Protein AF-A0A2H6B8P2-F1 (afdb_monomer_lite)

Secondary structure (DSSP, 8-state):
-HHHHHHTT----PPP---PPPPS---S-HHHHHHHHHHHHHHT-HIIIIIHHHHHHHHHHHHHHHHHHHT-EETTEE--HHHHHHHHHHHHHHHHHHHHHHHHHHHHHHHS----HHHHHHHHH--HHHHHHHHHHHHHHHHHHHHHHHHHHHHTTT-----HHHHHHHHHHHHHHHHHHHHHHHHHHHHGGG-

Foldseek 3Di:
DVVVCVQVVHDDDDDDDDDDDDDDDDPDDCPVVVCVVVVVVCLVPLCVVFVVQLVVLLVQLVVQLVCQVVQHDDPNDGDDPVSNLSSLVSNLVSLLSNLVSLLSVLCCCLPVVGDDPVNVVCPVPDALVNLLVQLVVLQVVLVVLVVVQVVVCVVVVVPDRPPSSSPSSSVSSNSSSVSSNVSSVSSVVSVPVPD

Structure (mmCIF, N/CA/C/O backbone):
data_AF-A0A2H6B8P2-F1
#
_entry.id   AF-A0A2H6B8P2-F1
#
loop_
_atom_site.group_PDB
_atom_site.id
_atom_site.type_symbol
_atom_site.label_atom_id
_atom_site.label_alt_id
_atom_site.label_comp_id
_atom_site.label_asym_id
_atom_site.label_entity_id
_atom_site.label_seq_id
_atom_site.pdbx_PDB_ins_code
_atom_site.Cartn_x
_atom_site.Cartn_y
_atom_site.Cartn_z
_atom_site.occupancy
_atom_site.B_iso_or_equiv
_atom_site.auth_seq_id
_atom_site.auth_comp_id
_atom_site.auth_asym_id
_atom_site.auth_atom_id
_atom_site.pdbx_PDB_model_num
ATOM 1 N N . MET A 1 1 ? 21.616 -3.235 -23.646 1.00 71.75 1 MET A N 1
ATOM 2 C CA . MET A 1 1 ? 21.307 -3.397 -25.083 1.00 71.75 1 MET A CA 1
ATOM 3 C C . MET A 1 1 ? 20.146 -4.355 -25.313 1.00 71.75 1 MET A C 1
ATOM 5 O O . MET A 1 1 ? 19.148 -3.893 -25.840 1.00 71.75 1 MET A O 1
ATOM 9 N N . VAL A 1 2 ? 20.196 -5.607 -24.837 1.00 83.62 2 VAL A N 1
ATOM 10 C CA . VAL A 1 2 ? 19.119 -6.602 -25.059 1.00 83.62 2 VAL A CA 1
ATOM 11 C C . VAL A 1 2 ? 17.736 -6.139 -24.577 1.00 83.62 2 VAL A C 1
ATOM 13 O O . VAL A 1 2 ? 16.792 -6.166 -25.353 1.00 83.62 2 VAL A O 1
ATOM 16 N N . ILE A 1 3 ? 17.614 -5.615 -23.349 1.00 79.44 3 ILE A N 1
ATOM 17 C CA . ILE A 1 3 ? 16.316 -5.129 -22.829 1.00 79.44 3 ILE A CA 1
ATOM 18 C C . ILE A 1 3 ? 15.739 -3.997 -23.688 1.00 79.44 3 ILE A C 1
ATOM 20 O O . ILE A 1 3 ? 14.539 -3.964 -23.931 1.00 79.44 3 ILE A O 1
ATOM 24 N N . ARG A 1 4 ? 16.580 -3.073 -24.174 1.00 80.06 4 ARG A N 1
ATOM 25 C CA . ARG A 1 4 ? 16.120 -1.981 -25.046 1.00 80.06 4 ARG A CA 1
ATOM 26 C C . ARG A 1 4 ? 15.683 -2.502 -26.413 1.00 80.06 4 ARG A C 1
ATOM 28 O O . ARG A 1 4 ? 14.663 -2.051 -26.909 1.00 80.06 4 ARG A O 1
ATOM 35 N N . ALA A 1 5 ? 16.414 -3.462 -26.980 1.00 85.81 5 ALA A N 1
ATOM 36 C CA . ALA A 1 5 ? 16.038 -4.106 -28.234 1.00 85.81 5 ALA A CA 1
ATOM 37 C C . ALA A 1 5 ? 14.708 -4.867 -28.107 1.00 85.81 5 ALA A C 1
ATOM 39 O O . ALA A 1 5 ? 13.828 -4.700 -28.944 1.00 85.81 5 ALA A O 1
ATOM 40 N N . ALA A 1 6 ? 14.524 -5.609 -27.010 1.00 83.50 6 ALA A N 1
ATOM 41 C CA . ALA A 1 6 ? 13.270 -6.289 -26.699 1.00 83.50 6 ALA A CA 1
ATOM 42 C C . ALA A 1 6 ? 12.109 -5.295 -26.512 1.00 83.50 6 ALA A C 1
ATOM 44 O O . ALA A 1 6 ? 11.050 -5.472 -27.105 1.00 83.50 6 ALA A O 1
ATOM 45 N N . LYS A 1 7 ? 12.315 -4.206 -25.753 1.00 76.75 7 LYS A N 1
ATOM 46 C CA . LYS A 1 7 ? 11.311 -3.138 -25.571 1.00 76.75 7 LYS A CA 1
ATOM 47 C C . LYS A 1 7 ? 10.970 -2.409 -26.878 1.00 76.75 7 LYS A C 1
ATOM 49 O O . LYS A 1 7 ? 9.836 -1.977 -27.043 1.00 76.75 7 LYS A O 1
ATOM 54 N N . ALA A 1 8 ? 11.923 -2.295 -27.804 1.00 83.31 8 ALA A N 1
ATOM 55 C CA . ALA A 1 8 ? 11.715 -1.718 -29.133 1.00 83.31 8 ALA A CA 1
ATOM 56 C C . ALA A 1 8 ? 11.043 -2.686 -30.128 1.00 83.31 8 ALA A C 1
ATOM 58 O O . ALA A 1 8 ? 10.785 -2.300 -31.265 1.00 83.31 8 ALA A O 1
ATOM 59 N N . GLY A 1 9 ? 10.763 -3.932 -29.725 1.00 86.00 9 GLY A N 1
ATOM 60 C CA . GLY A 1 9 ? 10.163 -4.940 -30.599 1.00 86.00 9 GLY A CA 1
ATOM 61 C C . GLY A 1 9 ? 11.103 -5.448 -31.694 1.00 86.00 9 GLY A C 1
ATOM 62 O O . GLY A 1 9 ? 10.633 -5.956 -32.710 1.00 86.00 9 GLY A O 1
ATOM 63 N N . PHE A 1 10 ? 12.421 -5.312 -31.520 1.00 92.06 10 PHE A N 1
ATOM 64 C CA . PHE A 1 10 ? 13.369 -5.883 -32.472 1.00 92.06 10 PHE A CA 1
ATOM 65 C C . PHE A 1 10 ? 13.355 -7.410 -32.417 1.00 92.06 10 PHE A C 1
ATOM 67 O O . PHE A 1 10 ? 13.200 -8.012 -31.353 1.00 92.06 10 PHE A O 1
ATOM 74 N N . ARG A 1 11 ? 13.565 -8.037 -33.579 1.00 91.00 11 ARG A N 1
ATOM 75 C CA . ARG A 1 11 ? 13.782 -9.479 -33.670 1.00 91.00 11 ARG A CA 1
ATOM 76 C C . ARG A 1 11 ? 15.134 -9.811 -33.032 1.00 91.00 11 ARG A C 1
ATOM 78 O O . ARG A 1 11 ? 16.156 -9.252 -33.420 1.00 91.00 11 ARG A O 1
ATOM 85 N N . ILE A 1 12 ? 15.116 -10.694 -32.039 1.00 92.69 12 ILE A N 1
ATOM 86 C CA . ILE A 1 12 ? 16.308 -11.193 -31.352 1.00 92.69 12 ILE A CA 1
ATOM 87 C C . ILE A 1 12 ? 16.450 -12.659 -31.743 1.00 92.69 12 ILE A C 1
ATOM 89 O O . ILE A 1 12 ? 15.577 -13.463 -31.428 1.00 92.69 12 ILE A O 1
ATOM 93 N N . GLU A 1 13 ? 17.541 -12.992 -32.421 1.00 92.62 13 GLU A N 1
ATOM 94 C CA . GLU A 1 13 ? 17.904 -14.366 -32.762 1.00 92.62 13 GLU A CA 1
ATOM 95 C C . GLU A 1 13 ? 19.179 -14.748 -32.009 1.00 92.62 13 GLU A C 1
ATOM 97 O O . GLU A 1 13 ? 20.050 -13.909 -31.762 1.00 92.62 13 GLU A O 1
ATOM 102 N N . GLN A 1 14 ? 19.262 -16.011 -31.599 1.00 90.38 14 GLN A N 1
ATOM 103 C CA . GLN A 1 14 ? 20.482 -16.589 -31.047 1.00 90.38 14 GLN A CA 1
ATOM 104 C C . GLN A 1 14 ? 21.191 -17.333 -32.174 1.00 90.38 14 GLN A C 1
ATOM 106 O O . GLN A 1 14 ? 20.558 -18.083 -32.910 1.00 90.38 14 GLN A O 1
ATOM 111 N N . LEU A 1 15 ? 22.491 -17.092 -32.317 1.00 92.31 15 LEU A N 1
ATOM 112 C CA . LEU A 1 15 ? 23.336 -17.821 -33.252 1.00 92.31 15 LEU A CA 1
ATOM 113 C C . LEU A 1 15 ? 24.132 -18.846 -32.460 1.00 92.31 15 LEU A C 1
ATOM 115 O O . LEU A 1 15 ? 24.789 -18.487 -31.477 1.00 92.31 15 LEU A O 1
ATOM 119 N N . ASP A 1 16 ? 24.067 -20.100 -32.894 1.00 92.19 16 ASP A N 1
ATOM 120 C CA . ASP A 1 16 ? 24.822 -21.171 -32.264 1.00 92.19 16 ASP A CA 1
ATOM 121 C C . ASP A 1 16 ? 26.321 -20.922 -32.419 1.00 92.19 16 ASP A C 1
ATOM 123 O O . ASP A 1 16 ? 26.827 -20.597 -33.496 1.00 92.19 16 ASP A O 1
ATOM 127 N N . ILE A 1 17 ? 27.036 -21.081 -31.310 1.00 90.44 17 ILE A N 1
ATOM 128 C CA . ILE A 1 17 ? 28.492 -21.016 -31.265 1.00 90.44 17 ILE A CA 1
ATOM 129 C C . ILE A 1 17 ? 29.023 -22.281 -30.607 1.00 90.44 17 ILE A C 1
ATOM 131 O O . ILE A 1 17 ? 28.435 -22.808 -29.662 1.00 90.44 17 ILE A O 1
ATOM 135 N N . GLU A 1 18 ? 30.178 -22.746 -31.067 1.00 93.12 18 GLU A N 1
ATOM 136 C CA . GLU A 1 18 ? 30.882 -23.837 -30.407 1.00 93.12 18 GLU A CA 1
ATOM 137 C C . GLU A 1 18 ? 31.453 -23.336 -29.069 1.00 93.12 18 GLU A C 1
ATOM 139 O O . GLU A 1 18 ? 32.388 -22.528 -29.025 1.00 93.12 18 GLU A O 1
ATOM 144 N N . TYR A 1 19 ? 30.865 -23.784 -27.958 1.00 87.88 19 TYR A N 1
ATOM 145 C CA . TYR A 1 19 ? 31.293 -23.375 -26.624 1.00 87.88 19 TYR A CA 1
ATOM 146 C C . TYR A 1 19 ? 32.600 -24.076 -26.238 1.00 87.88 19 TYR A C 1
ATOM 148 O O . TYR A 1 19 ? 32.629 -25.275 -25.962 1.00 87.88 19 TYR A O 1
ATOM 156 N N . ARG A 1 20 ? 33.703 -23.323 -26.203 1.00 89.00 20 ARG A N 1
ATOM 157 C CA . ARG A 1 20 ? 35.029 -23.858 -25.864 1.00 89.00 20 ARG A CA 1
ATOM 1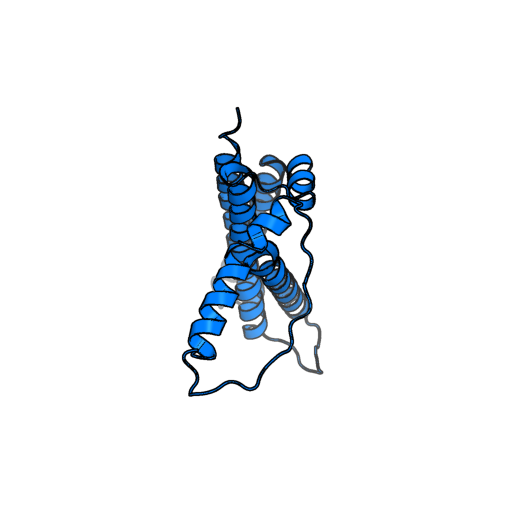58 C C . ARG A 1 20 ? 35.303 -23.794 -24.358 1.00 89.00 20 ARG A C 1
ATOM 160 O O . ARG A 1 20 ? 34.889 -22.830 -23.708 1.00 89.00 20 ARG A O 1
ATOM 167 N N . PRO A 1 21 ? 36.062 -24.756 -23.794 1.00 87.88 21 PRO A N 1
ATOM 168 C CA . PRO A 1 21 ? 36.470 -24.715 -22.396 1.00 87.88 21 PRO A CA 1
ATOM 169 C C . PRO A 1 21 ? 37.179 -23.403 -22.052 1.00 87.88 21 PRO A C 1
ATOM 171 O O . PRO A 1 21 ? 38.092 -22.961 -22.758 1.00 87.88 21 PRO A O 1
ATOM 174 N N . ARG A 1 22 ? 36.765 -22.782 -20.945 1.00 83.88 22 ARG A N 1
ATOM 175 C CA . ARG A 1 22 ? 37.371 -21.542 -20.464 1.00 83.88 22 ARG A CA 1
ATOM 176 C C . ARG A 1 22 ? 38.830 -21.788 -20.084 1.00 83.88 22 ARG A C 1
ATOM 178 O O . ARG A 1 22 ? 39.120 -22.655 -19.267 1.00 83.88 22 ARG A O 1
ATOM 185 N N . ARG A 1 23 ? 39.738 -20.968 -20.612 1.00 88.56 23 ARG A N 1
ATOM 186 C CA . ARG A 1 23 ? 41.133 -20.911 -20.155 1.00 88.56 23 ARG A CA 1
ATOM 187 C C . ARG A 1 23 ? 41.300 -19.764 -19.150 1.00 88.56 23 ARG A C 1
ATOM 189 O O . ARG A 1 23 ? 40.932 -18.631 -19.459 1.00 88.56 23 ARG A O 1
ATOM 196 N N . GLY A 1 24 ? 41.854 -20.058 -17.972 1.00 87.56 24 GLY A N 1
ATOM 197 C CA . GLY A 1 24 ? 42.146 -19.083 -16.910 1.00 87.56 24 GLY A CA 1
ATOM 198 C C . GLY A 1 24 ? 41.049 -18.908 -15.850 1.00 87.56 24 GLY A C 1
ATOM 199 O O . GLY A 1 24 ? 39.960 -19.475 -15.947 1.00 87.56 24 GLY A O 1
ATOM 200 N N . GLU A 1 25 ? 41.354 -18.109 -14.826 1.00 86.19 25 GLU A N 1
ATOM 201 C CA . GLU A 1 25 ? 40.486 -17.890 -13.664 1.00 86.19 25 GLU A CA 1
ATOM 202 C C . GLU A 1 25 ? 39.290 -16.970 -13.936 1.00 86.19 25 GLU A C 1
ATOM 204 O O . GLU A 1 25 ? 39.227 -16.215 -14.919 1.00 86.19 25 GLU A O 1
ATOM 209 N N . SER A 1 26 ? 38.309 -17.019 -13.029 1.00 83.56 26 SER A N 1
ATOM 210 C CA . SER A 1 26 ? 37.132 -16.177 -13.144 1.00 83.56 26 SER A CA 1
ATOM 211 C C . SER A 1 26 ? 37.389 -14.715 -12.830 1.00 83.56 26 SER A C 1
ATOM 213 O O . SER A 1 26 ? 37.529 -14.330 -11.682 1.00 83.56 26 SER A O 1
ATOM 215 N N . LYS A 1 27 ? 37.306 -13.873 -13.866 1.00 85.62 27 LYS A N 1
ATOM 216 C CA . LYS A 1 27 ? 37.218 -12.411 -13.710 1.00 85.62 27 LYS A CA 1
ATOM 217 C C . LYS A 1 27 ? 35.872 -11.929 -13.143 1.00 85.62 27 LYS A C 1
ATOM 219 O O . LYS A 1 27 ? 35.737 -10.745 -12.857 1.00 85.62 27 LYS A O 1
ATOM 224 N N . LEU A 1 28 ? 34.872 -12.813 -13.051 1.00 86.75 28 LEU A N 1
ATOM 225 C CA . LEU A 1 28 ? 33.544 -12.493 -12.528 1.00 86.75 28 LEU A CA 1
ATOM 226 C C . LEU A 1 28 ? 33.425 -12.934 -11.074 1.00 86.75 28 LEU A C 1
ATOM 228 O O . LEU A 1 28 ? 33.775 -14.059 -10.717 1.00 86.75 28 LEU A O 1
ATOM 232 N N . SER A 1 29 ? 32.856 -12.040 -10.284 1.00 88.31 29 SER A N 1
ATOM 233 C CA . SER A 1 29 ? 32.487 -12.214 -8.889 1.00 88.31 29 SER A CA 1
ATOM 234 C C . SER A 1 29 ? 31.006 -12.582 -8.791 1.00 88.31 29 SER A C 1
ATOM 236 O O . SER A 1 29 ? 30.136 -11.748 -9.035 1.00 88.31 29 SER A O 1
ATOM 238 N N . THR A 1 30 ? 30.702 -13.825 -8.413 1.00 88.75 30 THR A N 1
ATOM 239 C CA . THR A 1 30 ? 29.336 -14.382 -8.456 1.00 88.75 30 THR A CA 1
ATOM 240 C C . THR A 1 30 ? 28.297 -13.480 -7.782 1.00 88.75 30 THR A C 1
ATOM 242 O O . THR A 1 30 ? 27.275 -13.154 -8.382 1.00 88.75 30 THR A O 1
ATOM 245 N N . PHE A 1 31 ? 28.578 -13.001 -6.567 1.00 91.00 31 PHE A N 1
ATOM 246 C CA . PHE A 1 31 ? 27.624 -12.191 -5.803 1.00 91.00 31 PHE A CA 1
ATOM 247 C C . PHE A 1 31 ? 27.542 -10.736 -6.266 1.00 91.00 31 PHE A C 1
ATOM 249 O O . PHE A 1 31 ? 26.448 -10.216 -6.477 1.00 91.00 31 PHE A O 1
ATOM 256 N N . ARG A 1 32 ? 28.681 -10.058 -6.447 1.00 90.81 32 ARG A N 1
ATOM 257 C CA . ARG A 1 32 ? 28.696 -8.634 -6.818 1.00 90.81 32 ARG A CA 1
ATOM 258 C C . ARG A 1 32 ? 28.185 -8.425 -8.244 1.00 90.81 32 ARG A C 1
ATOM 260 O O . ARG A 1 32 ? 27.416 -7.490 -8.481 1.00 90.81 32 ARG A O 1
ATOM 267 N N . ASP A 1 33 ? 28.555 -9.301 -9.177 1.00 91.56 33 ASP A N 1
ATOM 268 C CA . ASP A 1 33 ? 28.062 -9.235 -10.553 1.00 91.56 33 ASP A CA 1
ATOM 269 C C . ASP A 1 33 ? 26.605 -9.688 -10.660 1.00 91.56 33 ASP A C 1
ATOM 271 O O . ASP A 1 33 ? 25.822 -9.031 -11.350 1.00 91.56 33 ASP A O 1
ATOM 275 N N . GLY A 1 34 ? 26.216 -10.721 -9.904 1.00 91.31 34 GLY A N 1
ATOM 276 C CA . GLY A 1 34 ? 24.826 -11.160 -9.784 1.00 91.31 34 GLY A CA 1
ATOM 277 C C . GLY A 1 34 ? 23.911 -10.057 -9.249 1.00 91.31 34 GLY A C 1
ATOM 278 O O . GLY A 1 34 ? 22.899 -9.745 -9.873 1.00 91.31 34 GLY A O 1
ATOM 279 N N . TRP A 1 35 ? 24.297 -9.383 -8.161 1.00 91.94 35 TRP A N 1
ATOM 280 C CA . TRP A 1 35 ? 23.534 -8.258 -7.610 1.00 91.94 35 TRP A CA 1
ATOM 281 C C . TRP A 1 35 ? 23.430 -7.092 -8.592 1.00 91.94 35 TRP A C 1
ATOM 283 O O . TRP A 1 35 ? 22.354 -6.523 -8.768 1.00 91.94 35 TRP A O 1
ATOM 293 N N . ARG A 1 36 ? 24.521 -6.744 -9.285 1.00 89.38 36 ARG A N 1
ATOM 294 C CA . ARG A 1 36 ? 24.502 -5.691 -10.311 1.00 89.38 36 ARG A CA 1
ATOM 295 C C . ARG A 1 36 ? 23.508 -6.014 -11.426 1.00 89.38 36 ARG A C 1
ATOM 297 O O . ARG A 1 36 ? 22.810 -5.106 -11.882 1.00 89.38 36 ARG A O 1
ATOM 304 N N . HIS A 1 37 ? 23.442 -7.277 -11.844 1.00 88.44 37 HIS A N 1
ATOM 305 C CA . HIS A 1 37 ? 22.510 -7.733 -12.867 1.00 88.44 37 HIS A CA 1
ATOM 306 C C . HIS A 1 37 ? 21.061 -7.751 -12.363 1.00 88.44 37 HIS A C 1
ATOM 308 O O . HIS A 1 37 ? 20.191 -7.163 -13.001 1.00 88.44 37 HIS A O 1
ATOM 314 N N . LEU A 1 38 ? 20.809 -8.329 -11.185 1.00 88.38 38 LEU A N 1
ATOM 315 C CA . LEU A 1 38 ? 19.484 -8.359 -10.565 1.00 88.38 38 LEU A CA 1
ATOM 316 C C . LEU A 1 38 ? 18.944 -6.945 -10.332 1.00 88.38 38 LEU A C 1
ATOM 318 O O . LEU A 1 38 ? 17.821 -6.641 -10.721 1.00 88.38 38 LEU A O 1
ATOM 322 N N . ARG A 1 39 ? 19.764 -6.046 -9.779 1.00 88.31 39 ARG A N 1
ATOM 323 C CA . ARG A 1 39 ? 19.419 -4.631 -9.604 1.00 88.31 39 ARG A CA 1
ATOM 324 C C . ARG A 1 39 ? 19.033 -3.988 -10.932 1.00 88.31 39 ARG A C 1
ATOM 326 O O . ARG A 1 39 ? 18.053 -3.257 -10.989 1.00 88.31 39 ARG A O 1
ATOM 333 N N . PHE A 1 40 ? 19.791 -4.250 -11.997 1.00 86.19 40 PHE A N 1
ATOM 334 C CA . PHE A 1 40 ? 19.469 -3.728 -13.323 1.00 86.19 40 PHE A CA 1
ATOM 335 C C . PHE A 1 40 ? 18.107 -4.236 -13.815 1.00 86.19 40 PHE A C 1
ATOM 337 O O . PHE A 1 40 ? 17.316 -3.429 -14.296 1.00 86.19 40 PHE A O 1
ATOM 344 N N . LEU A 1 41 ? 17.801 -5.526 -13.643 1.00 85.81 41 LEU A N 1
ATOM 345 C CA . LEU A 1 41 ? 16.499 -6.099 -14.000 1.00 85.81 41 LEU A CA 1
ATOM 346 C C . LEU A 1 41 ? 15.353 -5.480 -13.187 1.00 85.81 41 LEU A C 1
ATOM 348 O O . LEU A 1 41 ? 14.371 -5.026 -13.769 1.00 85.81 41 LEU A O 1
ATOM 352 N N . LEU A 1 42 ? 15.503 -5.403 -11.862 1.00 84.69 42 LEU A N 1
ATOM 353 C CA . LEU A 1 42 ? 14.485 -4.878 -10.947 1.00 84.69 42 LEU A CA 1
ATOM 354 C C . LEU A 1 42 ? 14.182 -3.396 -11.195 1.00 84.69 42 LEU A C 1
ATOM 356 O O . LEU A 1 42 ? 13.020 -3.004 -11.231 1.00 84.69 42 LEU A O 1
ATOM 360 N N . VAL A 1 43 ? 15.206 -2.576 -11.446 1.00 83.00 43 VAL A N 1
ATOM 361 C CA . VAL A 1 43 ? 15.027 -1.149 -11.778 1.00 83.00 43 VAL A CA 1
ATOM 362 C C . VAL A 1 43 ? 14.241 -0.960 -13.079 1.00 83.00 43 VAL A C 1
ATOM 364 O O . VAL A 1 43 ? 13.516 0.018 -13.216 1.00 83.00 43 VAL A O 1
ATOM 367 N N . HIS A 1 44 ? 14.344 -1.899 -14.024 1.00 78.31 44 HIS A N 1
ATOM 368 C CA . HIS A 1 44 ? 13.586 -1.861 -15.280 1.00 78.31 44 HIS A CA 1
ATOM 369 C C . HIS A 1 44 ? 12.233 -2.582 -15.195 1.00 78.31 44 HIS A C 1
ATOM 371 O O . HIS A 1 44 ? 11.547 -2.678 -16.217 1.00 78.31 44 HIS A O 1
ATOM 377 N N . SER A 1 45 ? 11.853 -3.089 -14.015 1.00 83.38 45 SER A N 1
ATOM 378 C CA . SER A 1 45 ? 10.576 -3.758 -13.780 1.00 83.38 45 SER A CA 1
ATOM 379 C C . SER A 1 45 ? 9.945 -3.355 -12.437 1.00 83.38 45 SER A C 1
ATOM 381 O O . SER A 1 45 ? 10.022 -4.098 -11.450 1.00 83.38 45 SER A O 1
ATOM 383 N N . PRO A 1 46 ? 9.259 -2.194 -12.397 1.00 84.19 46 PRO A N 1
ATOM 384 C CA . PRO A 1 46 ? 8.553 -1.717 -11.206 1.00 84.19 46 PRO A CA 1
ATOM 385 C C . PRO A 1 46 ? 7.551 -2.731 -10.639 1.00 84.19 46 PRO A C 1
ATOM 387 O O . PRO A 1 46 ? 7.350 -2.799 -9.428 1.00 84.19 46 PRO A O 1
ATOM 390 N N . THR A 1 47 ? 6.952 -3.561 -11.499 1.00 86.88 47 THR A N 1
ATOM 391 C CA . THR A 1 47 ? 5.987 -4.592 -11.099 1.00 86.88 47 THR A CA 1
ATOM 392 C C . THR A 1 47 ? 6.594 -5.620 -10.145 1.00 86.88 47 THR A C 1
ATOM 394 O O . THR A 1 47 ? 6.017 -5.884 -9.093 1.00 86.88 47 THR A O 1
ATOM 397 N N . TYR A 1 48 ? 7.762 -6.178 -10.473 1.00 88.00 48 TYR A N 1
ATOM 398 C CA . TYR A 1 48 ? 8.404 -7.194 -9.629 1.00 88.00 48 TYR A CA 1
ATOM 399 C C . TYR A 1 48 ? 9.138 -6.593 -8.433 1.00 88.00 48 TYR A C 1
ATOM 401 O O . TYR A 1 48 ? 9.246 -7.247 -7.400 1.00 88.00 48 TYR A O 1
ATOM 409 N N . LEU A 1 49 ? 9.627 -5.357 -8.556 1.00 90.50 49 LEU A N 1
ATOM 410 C CA . LEU A 1 49 ? 10.319 -4.685 -7.461 1.00 90.50 49 LEU A CA 1
ATOM 411 C C . LEU A 1 49 ? 9.354 -4.161 -6.387 1.00 90.50 49 LEU A C 1
ATOM 413 O O . LEU A 1 49 ? 9.676 -4.224 -5.205 1.00 90.50 49 LEU A O 1
ATOM 417 N N . PHE A 1 50 ? 8.185 -3.653 -6.787 1.00 93.62 50 PHE A N 1
ATOM 418 C CA . PHE A 1 50 ? 7.270 -2.953 -5.883 1.00 93.62 50 PHE A CA 1
ATOM 419 C C . PHE A 1 50 ? 5.860 -3.553 -5.861 1.00 93.62 50 PHE A C 1
ATOM 421 O O . PHE A 1 50 ? 5.364 -3.896 -4.793 1.00 93.62 50 PHE A O 1
ATOM 428 N N . ILE A 1 51 ? 5.198 -3.712 -7.012 1.00 92.56 51 ILE A N 1
ATOM 429 C CA . ILE A 1 51 ? 3.761 -4.049 -7.036 1.00 92.56 51 ILE A CA 1
ATOM 430 C C . ILE A 1 51 ? 3.478 -5.432 -6.437 1.00 92.56 51 ILE A C 1
ATOM 432 O O . ILE A 1 51 ? 2.653 -5.554 -5.536 1.00 92.56 51 ILE A O 1
ATOM 436 N N . VAL A 1 52 ? 4.172 -6.470 -6.906 1.00 94.25 52 VAL A N 1
ATOM 437 C CA . VAL A 1 52 ? 3.987 -7.850 -6.426 1.00 94.25 52 VAL A CA 1
ATOM 438 C C . VAL A 1 52 ? 4.311 -7.993 -4.933 1.00 94.25 52 VAL A C 1
ATOM 440 O O . VAL A 1 52 ? 3.437 -8.458 -4.197 1.00 94.25 52 VAL A O 1
ATOM 443 N N . PRO A 1 53 ? 5.504 -7.593 -4.441 1.00 96.25 53 PRO A N 1
ATOM 444 C CA . PRO A 1 53 ? 5.806 -7.721 -3.018 1.00 96.25 53 PRO A CA 1
ATOM 445 C C . PRO A 1 53 ? 4.907 -6.831 -2.154 1.00 96.25 53 PRO A C 1
ATOM 447 O O . PRO A 1 53 ? 4.423 -7.289 -1.123 1.00 96.25 53 PRO A O 1
ATOM 450 N N . GLY A 1 54 ? 4.607 -5.602 -2.588 1.00 97.25 54 GLY A N 1
ATOM 451 C CA . GLY A 1 54 ? 3.702 -4.705 -1.870 1.00 97.25 54 GLY A CA 1
ATOM 452 C C . GLY A 1 54 ? 2.294 -5.289 -1.726 1.00 97.25 54 GLY A C 1
ATOM 453 O O . GLY A 1 54 ? 1.753 -5.317 -0.623 1.00 97.25 54 GLY A O 1
ATOM 454 N N . ALA A 1 55 ? 1.724 -5.834 -2.806 1.00 96.81 55 ALA A N 1
ATOM 455 C CA . ALA A 1 55 ? 0.411 -6.479 -2.781 1.00 96.81 55 ALA A CA 1
ATOM 456 C C . ALA A 1 55 ? 0.394 -7.704 -1.862 1.00 96.81 55 ALA A C 1
ATOM 458 O O . ALA A 1 55 ? -0.531 -7.862 -1.066 1.00 96.81 55 ALA A O 1
ATOM 459 N N . ALA A 1 56 ? 1.432 -8.543 -1.929 1.00 97.88 56 ALA A N 1
ATOM 460 C CA . ALA A 1 56 ? 1.564 -9.699 -1.051 1.00 97.88 56 ALA A CA 1
ATOM 461 C C . ALA A 1 56 ? 1.615 -9.283 0.428 1.00 97.88 56 ALA A C 1
ATOM 463 O O . ALA A 1 56 ? 0.933 -9.887 1.253 1.00 97.88 56 ALA A O 1
ATOM 464 N N . MET A 1 57 ? 2.361 -8.225 0.759 1.00 98.06 57 MET A N 1
ATOM 465 C CA . MET A 1 57 ? 2.450 -7.695 2.123 1.00 98.06 57 MET A CA 1
ATOM 466 C C . MET A 1 57 ? 1.119 -7.123 2.621 1.00 98.06 57 MET A C 1
ATOM 468 O O . MET A 1 57 ? 0.734 -7.410 3.752 1.00 98.06 57 MET A O 1
ATOM 472 N N . VAL A 1 58 ? 0.391 -6.367 1.789 1.00 98.06 58 VAL A N 1
ATOM 473 C CA . VAL A 1 58 ? -0.939 -5.844 2.151 1.00 98.06 58 VAL A CA 1
ATOM 474 C C . VAL A 1 58 ? -1.926 -6.976 2.391 1.00 98.06 58 VAL A C 1
ATOM 476 O O . VAL A 1 58 ? -2.605 -6.978 3.413 1.00 98.06 58 VAL A O 1
ATOM 479 N N . LEU A 1 59 ? -1.989 -7.954 1.485 1.00 98.00 59 LEU A N 1
ATOM 480 C CA . LEU A 1 59 ? -2.900 -9.091 1.614 1.00 98.00 59 LEU A CA 1
ATOM 481 C C . LEU A 1 59 ? -2.566 -9.933 2.846 1.00 98.00 59 LEU A C 1
ATOM 483 O O . LEU A 1 59 ? -3.454 -10.226 3.642 1.00 98.00 59 LEU A O 1
ATOM 487 N N . ALA A 1 60 ? -1.293 -10.280 3.045 1.00 96.75 60 ALA A N 1
ATOM 488 C CA . ALA A 1 60 ? -0.861 -11.042 4.212 1.00 96.75 60 ALA A CA 1
ATOM 489 C C . ALA A 1 60 ? -1.120 -10.278 5.519 1.00 96.75 60 ALA A C 1
ATOM 491 O O . ALA A 1 60 ? -1.627 -10.859 6.476 1.00 96.75 60 ALA A O 1
ATOM 492 N N . GLY A 1 61 ? -0.824 -8.974 5.548 1.00 97.12 61 GLY A N 1
ATOM 493 C CA . GLY A 1 61 ? -1.072 -8.111 6.699 1.00 97.12 61 GLY A CA 1
ATOM 494 C C . GLY A 1 61 ? -2.557 -8.004 7.036 1.00 97.12 61 GLY A C 1
ATOM 495 O O . GLY A 1 61 ? -2.945 -8.233 8.179 1.00 97.12 61 GLY A O 1
ATOM 496 N N . ALA A 1 62 ? -3.403 -7.750 6.036 1.00 96.62 62 ALA A N 1
ATOM 497 C CA . ALA A 1 62 ? -4.851 -7.669 6.205 1.00 96.62 62 ALA A CA 1
ATOM 498 C C . ALA A 1 62 ? -5.454 -8.997 6.684 1.00 96.62 62 ALA A C 1
ATOM 500 O O . ALA A 1 62 ? -6.273 -8.996 7.601 1.00 96.62 62 ALA A O 1
ATOM 501 N N . LEU A 1 63 ? -5.020 -10.129 6.118 1.00 95.25 63 LEU A N 1
ATOM 502 C CA . LEU A 1 63 ? -5.459 -11.456 6.555 1.00 95.25 63 LEU A CA 1
ATOM 503 C C . LEU A 1 63 ? -5.029 -11.744 7.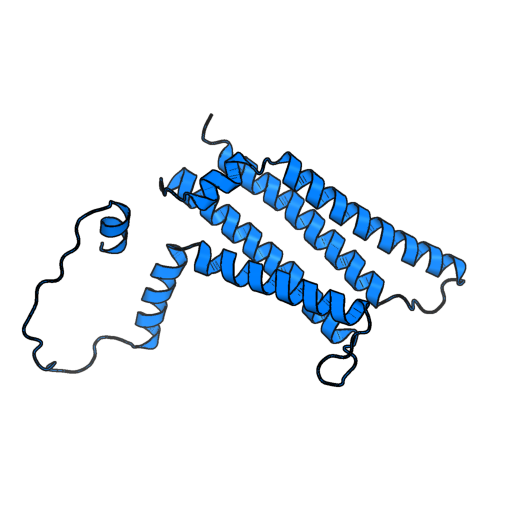996 1.00 95.25 63 LEU A C 1
ATOM 505 O O . LEU A 1 63 ? -5.854 -12.186 8.788 1.00 95.25 63 LEU A O 1
ATOM 509 N N . ALA A 1 64 ? -3.780 -11.444 8.361 1.00 94.19 64 ALA A N 1
ATOM 510 C CA . ALA A 1 64 ? -3.289 -11.616 9.728 1.00 94.19 64 ALA A CA 1
ATOM 511 C C . ALA A 1 64 ? -4.047 -10.734 10.733 1.00 94.19 64 ALA A C 1
ATOM 513 O O . ALA A 1 64 ? -4.351 -11.167 11.840 1.00 94.19 64 ALA A O 1
ATOM 514 N N . MET A 1 65 ? -4.388 -9.500 10.358 1.00 95.62 65 MET A N 1
ATOM 515 C CA . MET A 1 65 ? -5.204 -8.638 11.211 1.00 95.62 65 MET A CA 1
ATOM 516 C C . MET A 1 65 ? -6.630 -9.173 11.347 1.00 95.62 65 MET A C 1
ATOM 518 O O . MET A 1 65 ? -7.145 -9.255 12.459 1.00 95.62 65 MET A O 1
ATOM 522 N N . ALA A 1 66 ? -7.259 -9.572 10.239 1.00 94.25 66 ALA A N 1
ATOM 523 C CA . ALA A 1 66 ? -8.618 -10.103 10.236 1.00 94.25 66 ALA A CA 1
ATOM 524 C C . ALA A 1 66 ? -8.738 -11.374 11.087 1.00 94.25 66 ALA A C 1
ATOM 526 O O . ALA A 1 66 ? -9.691 -11.504 11.850 1.00 94.25 66 ALA A O 1
ATOM 527 N N . THR A 1 67 ? -7.762 -12.282 11.018 1.00 92.50 67 THR A N 1
ATOM 528 C CA . THR A 1 67 ? -7.770 -13.523 11.806 1.00 92.50 67 THR A CA 1
ATOM 529 C C . THR A 1 67 ? -7.648 -13.247 13.301 1.00 92.50 67 THR A C 1
ATOM 531 O O . THR A 1 67 ? -8.394 -13.825 14.091 1.00 92.50 67 THR A O 1
ATOM 534 N N . VAL A 1 68 ? -6.776 -12.312 13.693 1.00 92.94 68 VAL A N 1
ATOM 535 C CA . VAL A 1 68 ? -6.594 -11.906 15.096 1.00 92.94 68 VAL A CA 1
ATOM 536 C C . VAL A 1 68 ? -7.814 -11.156 15.639 1.00 92.94 68 VAL A C 1
ATOM 538 O O . VAL A 1 68 ? -8.166 -11.323 16.808 1.00 92.94 68 VAL A O 1
ATOM 541 N N . LEU A 1 69 ? -8.463 -10.327 14.819 1.00 91.19 69 LEU A N 1
ATOM 542 C CA . LEU A 1 69 ? -9.668 -9.585 15.206 1.00 91.19 69 LEU A CA 1
ATOM 543 C C . LEU A 1 69 ? -10.906 -10.486 15.286 1.00 91.19 69 LEU A C 1
ATOM 545 O O . LEU A 1 69 ? -11.737 -10.284 16.164 1.00 91.19 69 LEU A O 1
ATOM 549 N N . ALA A 1 70 ? -11.009 -11.496 14.420 1.00 90.88 70 ALA A N 1
ATOM 550 C CA . ALA A 1 70 ? -12.092 -12.479 14.439 1.00 90.88 70 ALA A CA 1
ATOM 551 C C . ALA A 1 70 ? -11.912 -13.576 15.507 1.00 90.88 70 ALA A C 1
ATOM 553 O O . ALA A 1 70 ? -12.818 -14.380 15.706 1.00 90.88 70 ALA A O 1
ATOM 554 N N . GLY A 1 71 ? -10.756 -13.633 16.181 1.00 87.44 71 GLY A N 1
ATOM 555 C CA . GLY A 1 71 ? -10.460 -14.663 17.185 1.00 87.44 71 GLY A CA 1
ATOM 556 C C . GLY A 1 71 ? -10.322 -16.070 16.595 1.00 87.44 71 GLY A C 1
ATOM 557 O O . GLY A 1 71 ? -10.617 -17.058 17.270 1.00 87.44 71 GLY A O 1
ATOM 558 N N . LEU A 1 72 ? -9.920 -16.169 15.323 1.00 86.19 72 LEU A N 1
ATOM 559 C CA . LEU A 1 72 ? -9.781 -17.448 14.634 1.00 86.19 72 LEU A CA 1
ATOM 560 C C . LEU A 1 72 ? -8.523 -18.186 15.098 1.00 86.19 72 LEU A C 1
ATOM 562 O O . LEU A 1 72 ? -7.427 -17.622 15.153 1.00 86.19 72 LEU A O 1
ATOM 566 N N . GLU A 1 73 ? -8.674 -19.482 15.359 1.00 84.44 73 GLU A N 1
ATOM 567 C CA . GLU A 1 73 ? -7.551 -20.364 15.661 1.00 84.44 73 GLU A CA 1
ATOM 568 C C . GLU A 1 73 ? -6.855 -20.784 14.375 1.00 84.44 73 GLU A C 1
ATOM 570 O O . GLU A 1 73 ? -7.421 -21.461 13.518 1.00 84.44 73 GLU A O 1
ATOM 575 N N . LEU A 1 74 ? -5.590 -20.398 14.252 1.00 77.69 74 LEU A N 1
ATOM 576 C CA . LEU A 1 74 ? -4.722 -20.804 13.157 1.00 77.69 74 LEU A CA 1
ATOM 577 C C . LEU A 1 74 ? -3.644 -21.718 13.717 1.00 77.69 74 LEU A C 1
ATOM 579 O O . LEU A 1 74 ? -2.936 -21.353 14.656 1.00 77.69 74 LEU A O 1
ATOM 583 N N . PHE A 1 75 ? -3.519 -22.909 13.130 1.00 80.50 75 PHE A N 1
ATOM 584 C CA . PHE A 1 75 ? -2.569 -23.937 13.570 1.00 80.50 75 PHE A CA 1
ATOM 585 C C . PHE A 1 75 ? -2.757 -24.359 15.040 1.00 80.50 75 PHE A C 1
ATOM 587 O O . PHE A 1 75 ? -1.786 -24.616 15.748 1.00 80.50 75 PHE A O 1
ATOM 594 N N . GLY A 1 76 ? -4.009 -24.399 15.516 1.00 79.31 76 GLY A N 1
ATOM 595 C CA . GLY A 1 76 ? -4.340 -24.790 16.893 1.00 79.31 76 GLY A CA 1
ATOM 596 C C . GLY A 1 76 ? -3.898 -23.781 17.959 1.00 79.31 76 GLY A C 1
ATOM 597 O O . GLY A 1 76 ? -3.760 -24.142 19.127 1.00 79.31 76 GLY A O 1
ATOM 598 N N . ARG A 1 77 ? -3.625 -22.524 17.577 1.00 80.81 77 ARG A N 1
ATOM 599 C CA . ARG A 1 77 ? -3.259 -21.454 18.508 1.00 80.81 77 ARG A CA 1
ATOM 600 C C . ARG A 1 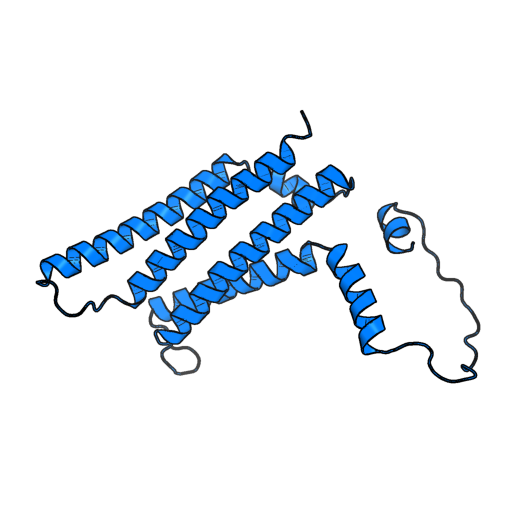77 ? -4.023 -20.170 18.201 1.00 80.81 77 ARG A C 1
ATOM 602 O O . ARG A 1 77 ? -4.183 -19.784 17.046 1.00 80.81 77 ARG A O 1
ATOM 609 N N . GLN A 1 78 ? -4.429 -19.479 19.261 1.00 79.12 78 GLN A N 1
ATOM 610 C CA . GLN A 1 78 ? -4.978 -18.128 19.194 1.00 79.12 78 GLN A CA 1
ATOM 611 C C . GLN A 1 78 ? -3.856 -17.123 18.939 1.00 79.12 78 GLN A C 1
ATOM 613 O O . GLN A 1 78 ? -2.886 -17.034 19.700 1.00 79.12 78 GLN A O 1
ATOM 618 N N . TRP A 1 79 ? -3.980 -16.366 17.854 1.00 81.69 79 TRP A N 1
ATOM 619 C CA . TRP A 1 79 ? -3.019 -15.326 17.516 1.00 81.69 79 TRP A CA 1
ATOM 620 C C . TRP A 1 79 ? -3.313 -14.074 18.355 1.00 81.69 79 TRP A C 1
ATOM 622 O O . TRP A 1 79 ? -4.449 -13.614 18.466 1.00 81.69 79 TRP A O 1
ATOM 632 N N . GLN A 1 80 ? -2.274 -13.552 19.009 1.00 87.12 80 GLN A N 1
ATOM 633 C CA . GLN A 1 80 ? -2.384 -12.483 20.007 1.00 87.12 80 GLN A CA 1
ATOM 634 C C . GLN A 1 80 ? -1.946 -11.122 19.441 1.00 87.12 80 GLN A C 1
ATOM 636 O O . GLN A 1 80 ? -1.643 -10.990 18.255 1.00 87.12 80 GLN A O 1
ATOM 641 N N . LEU A 1 81 ? -1.874 -10.106 20.305 1.00 90.06 81 LEU A N 1
ATOM 642 C CA . LEU A 1 81 ? -1.538 -8.722 19.957 1.00 90.06 81 LEU A CA 1
ATOM 643 C C . LEU A 1 81 ? -0.273 -8.586 19.088 1.00 90.06 81 LEU A C 1
ATOM 645 O O . LEU A 1 81 ? -0.265 -7.810 18.139 1.00 90.06 81 LEU A O 1
ATOM 649 N N . HIS A 1 82 ? 0.779 -9.371 19.346 1.00 91.44 82 HIS A N 1
ATOM 650 C CA . HIS A 1 82 ? 2.008 -9.322 18.542 1.00 91.44 82 HIS A CA 1
ATOM 651 C C . HIS A 1 82 ? 1.774 -9.646 17.064 1.00 91.44 82 HIS A C 1
ATOM 653 O O . HIS A 1 82 ? 2.380 -9.023 16.194 1.00 91.44 82 HIS A O 1
ATOM 659 N N . ALA A 1 83 ? 0.872 -10.583 16.769 1.00 92.75 83 ALA A N 1
ATOM 660 C CA . ALA A 1 83 ? 0.532 -10.916 15.396 1.00 92.75 83 ALA A CA 1
ATOM 661 C C . ALA A 1 83 ? -0.310 -9.819 14.730 1.00 92.75 83 ALA A C 1
ATOM 663 O O . ALA A 1 83 ? -0.131 -9.555 13.544 1.00 92.75 83 ALA A O 1
ATOM 664 N N . LEU A 1 84 ? -1.162 -9.129 15.499 1.00 95.44 84 LEU A N 1
ATOM 665 C CA . LEU A 1 84 ? -1.892 -7.953 15.022 1.00 95.44 84 LEU A CA 1
ATOM 666 C C . LEU A 1 84 ? -0.935 -6.813 14.652 1.00 95.44 84 LEU A C 1
ATOM 668 O O . LEU A 1 84 ? -1.099 -6.196 13.606 1.00 95.44 84 LEU A O 1
ATOM 672 N N . ILE A 1 85 ? 0.081 -6.570 15.486 1.00 96.38 85 ILE A N 1
ATOM 673 C CA . ILE A 1 85 ? 1.122 -5.562 15.243 1.00 96.38 85 ILE A CA 1
ATOM 674 C C . ILE A 1 85 ? 1.967 -5.938 14.018 1.00 96.38 85 ILE A C 1
ATOM 676 O O . ILE A 1 85 ? 2.252 -5.096 13.173 1.00 96.38 85 ILE A O 1
ATOM 680 N N . ALA A 1 86 ? 2.359 -7.207 13.882 1.00 96.62 86 ALA A N 1
ATOM 681 C CA . ALA A 1 86 ? 3.077 -7.666 12.695 1.00 96.62 86 ALA A CA 1
ATOM 682 C C . ALA A 1 86 ? 2.225 -7.509 11.422 1.00 96.62 86 ALA A C 1
ATOM 684 O O . ALA A 1 86 ? 2.725 -7.041 10.398 1.00 96.62 86 ALA A O 1
ATOM 685 N N . GLY A 1 87 ? 0.933 -7.846 11.499 1.00 97.31 87 GLY A N 1
ATOM 686 C CA . GLY A 1 87 ? -0.021 -7.675 10.407 1.00 97.31 87 GLY A CA 1
ATOM 687 C C . GLY A 1 87 ? -0.215 -6.211 10.011 1.00 97.31 87 GLY A C 1
ATOM 688 O O . GLY A 1 87 ? -0.176 -5.895 8.821 1.00 97.31 87 GLY A O 1
ATOM 689 N N . SER A 1 88 ? -0.337 -5.303 10.984 1.00 98.06 88 SER A N 1
ATOM 690 C CA . SER A 1 88 ? -0.465 -3.869 10.709 1.00 98.06 88 SER A CA 1
ATOM 691 C C . SER A 1 88 ? 0.789 -3.287 10.071 1.00 98.06 88 SER A C 1
ATOM 693 O O . SER A 1 88 ? 0.689 -2.574 9.075 1.00 98.06 88 SER A O 1
ATOM 695 N N . LEU A 1 89 ? 1.976 -3.639 10.572 1.00 98.25 89 LEU A N 1
ATOM 696 C CA . LEU A 1 89 ? 3.243 -3.217 9.976 1.00 98.25 89 LEU A CA 1
ATOM 697 C C . LEU A 1 89 ? 3.378 -3.723 8.537 1.00 98.25 89 LEU A C 1
ATOM 699 O O . LEU A 1 89 ? 3.743 -2.950 7.651 1.00 98.25 89 LEU A O 1
ATOM 703 N N . ALA A 1 90 ? 3.034 -4.988 8.280 1.00 98.25 90 ALA A N 1
ATOM 704 C CA . ALA A 1 90 ? 3.041 -5.546 6.931 1.00 98.25 90 ALA A CA 1
ATOM 705 C C . ALA A 1 90 ? 2.069 -4.804 5.998 1.00 98.25 90 ALA A C 1
ATOM 707 O O . ALA A 1 90 ? 2.442 -4.481 4.871 1.00 98.25 90 ALA A O 1
ATOM 708 N N . ALA A 1 91 ? 0.865 -4.467 6.470 1.00 98.44 91 ALA A N 1
ATOM 709 C CA . ALA A 1 91 ? -0.120 -3.724 5.689 1.00 98.44 91 ALA A CA 1
ATOM 710 C C . ALA A 1 91 ? 0.324 -2.280 5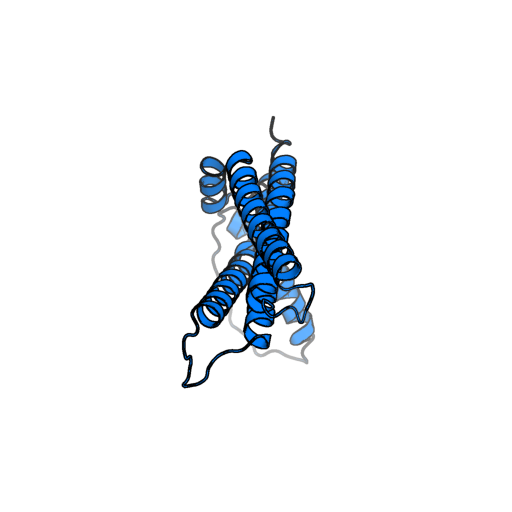.390 1.00 98.44 91 ALA A C 1
ATOM 712 O O . ALA A 1 91 ? 0.205 -1.822 4.251 1.00 98.44 91 ALA A O 1
ATOM 713 N N . VAL A 1 92 ? 0.882 -1.577 6.379 1.00 98.50 92 VAL A N 1
ATOM 714 C CA . VAL A 1 92 ? 1.395 -0.204 6.224 1.00 98.50 92 VAL A CA 1
ATOM 715 C C . VAL A 1 92 ? 2.578 -0.174 5.258 1.00 98.50 92 VAL A C 1
ATOM 717 O O . VAL A 1 92 ? 2.576 0.592 4.294 1.00 98.50 92 VAL A O 1
ATOM 720 N N . VAL A 1 93 ? 3.576 -1.036 5.466 1.00 98.50 93 VAL A N 1
ATOM 721 C CA . VAL A 1 93 ? 4.756 -1.093 4.591 1.00 98.50 93 VAL A CA 1
ATOM 722 C C . VAL A 1 93 ? 4.363 -1.562 3.194 1.00 98.50 93 VAL A C 1
ATOM 724 O O . VAL A 1 93 ? 4.796 -0.970 2.210 1.00 98.50 93 VAL A O 1
ATOM 727 N N . GLY A 1 94 ? 3.499 -2.572 3.084 1.00 98.19 94 GLY A N 1
ATOM 728 C CA . GLY A 1 94 ? 2.986 -3.046 1.802 1.00 98.19 94 GLY A CA 1
ATOM 729 C C . GLY A 1 94 ? 2.281 -1.939 1.018 1.00 98.19 94 GLY A C 1
ATOM 730 O O . GLY A 1 94 ? 2.540 -1.772 -0.173 1.00 98.19 94 GLY A O 1
ATOM 731 N N . THR A 1 95 ? 1.460 -1.126 1.690 1.00 98.06 95 THR A N 1
ATOM 732 C CA . THR A 1 95 ? 0.774 0.015 1.065 1.00 98.06 95 THR A CA 1
ATOM 733 C C . THR A 1 95 ? 1.768 1.070 0.584 1.00 98.06 95 THR A C 1
ATOM 735 O O . THR A 1 95 ? 1.657 1.552 -0.544 1.00 98.06 95 THR A O 1
ATOM 738 N N . GLN A 1 96 ? 2.790 1.381 1.384 1.00 98.06 96 GLN A N 1
ATOM 739 C CA . GLN A 1 96 ? 3.860 2.294 0.983 1.00 98.06 96 GLN A CA 1
ATOM 740 C C . GLN A 1 96 ? 4.642 1.768 -0.233 1.00 98.06 96 GLN A C 1
ATOM 742 O O . GLN A 1 96 ? 4.920 2.520 -1.167 1.00 98.06 96 GLN A O 1
ATOM 747 N N . VAL A 1 97 ? 4.970 0.475 -0.260 1.00 97.56 97 VAL A N 1
ATOM 748 C CA . VAL A 1 97 ? 5.664 -0.170 -1.385 1.00 97.56 97 VAL A CA 1
ATOM 749 C C . VAL A 1 97 ? 4.796 -0.142 -2.649 1.00 97.56 97 VAL A C 1
ATOM 751 O O . VAL A 1 97 ? 5.299 0.193 -3.721 1.00 97.56 97 VAL A O 1
ATOM 754 N N . LEU A 1 98 ? 3.492 -0.414 -2.536 1.00 95.69 98 LEU A N 1
ATOM 755 C CA . LEU A 1 98 ? 2.545 -0.286 -3.649 1.00 95.69 98 LEU A CA 1
ATOM 756 C C . LEU A 1 98 ? 2.493 1.142 -4.192 1.00 95.69 98 LEU A C 1
ATOM 758 O O . LEU A 1 98 ? 2.581 1.335 -5.404 1.00 95.69 98 LEU A O 1
ATOM 762 N N . ALA A 1 99 ? 2.393 2.139 -3.313 1.00 94.25 99 ALA A N 1
ATOM 763 C CA . ALA A 1 99 ? 2.380 3.543 -3.702 1.00 94.25 99 ALA A CA 1
ATOM 764 C C . ALA A 1 99 ? 3.643 3.932 -4.486 1.00 94.25 99 ALA A C 1
ATOM 766 O O . ALA A 1 99 ? 3.546 4.559 -5.544 1.00 94.25 99 ALA A O 1
ATOM 767 N N . LEU A 1 100 ? 4.821 3.503 -4.022 1.00 94.56 100 LEU A N 1
ATOM 768 C CA . LEU A 1 100 ? 6.086 3.707 -4.733 1.00 94.56 100 LEU A CA 1
ATOM 769 C C . LEU A 1 100 ? 6.098 3.005 -6.094 1.00 94.56 100 LEU A C 1
ATOM 771 O O . LEU A 1 100 ? 6.535 3.597 -7.078 1.00 94.56 100 LEU A O 1
ATOM 775 N N . GLY A 1 101 ? 5.578 1.779 -6.177 1.00 92.00 101 GLY A N 1
ATOM 776 C CA . GLY A 1 101 ? 5.460 1.037 -7.432 1.00 92.00 101 GLY A CA 1
ATOM 777 C C . GLY A 1 101 ? 4.560 1.724 -8.452 1.00 92.00 101 GLY A C 1
ATOM 778 O O . GLY A 1 101 ? 4.924 1.829 -9.623 1.00 92.00 101 GLY A O 1
ATOM 779 N N . LEU A 1 102 ? 3.416 2.250 -8.009 1.00 89.88 102 LEU A N 1
ATOM 780 C CA . LEU A 1 102 ? 2.519 3.035 -8.855 1.00 89.88 102 LEU A CA 1
ATOM 781 C C . LEU A 1 102 ? 3.200 4.325 -9.327 1.00 89.88 102 LEU A C 1
ATOM 783 O O . LEU A 1 102 ? 3.096 4.673 -10.502 1.00 89.88 102 LEU A O 1
ATOM 787 N N . CYS A 1 103 ? 3.935 5.015 -8.448 1.00 89.56 103 CYS A N 1
ATOM 788 C CA . CYS A 1 103 ? 4.687 6.217 -8.814 1.00 89.56 103 CYS A CA 1
ATOM 789 C C . CYS A 1 103 ? 5.824 5.909 -9.798 1.00 89.56 103 CYS A C 1
ATOM 791 O O . CYS A 1 103 ? 6.059 6.676 -10.729 1.00 89.56 103 CYS A O 1
ATOM 793 N N . ALA A 1 104 ? 6.506 4.775 -9.636 1.00 88.81 104 ALA A N 1
ATOM 794 C CA . ALA A 1 104 ? 7.541 4.317 -10.557 1.00 88.81 104 ALA A CA 1
ATOM 795 C C . ALA A 1 104 ? 6.962 3.982 -11.941 1.00 88.81 104 ALA A C 1
ATOM 797 O O . ALA A 1 104 ? 7.557 4.346 -12.953 1.00 88.81 104 ALA A O 1
ATOM 798 N N . HIS A 1 105 ? 5.779 3.362 -11.998 1.00 86.31 105 HIS A N 1
ATOM 799 C CA . HIS A 1 105 ? 5.044 3.125 -13.247 1.00 86.31 105 HIS A CA 1
ATOM 800 C C . HIS A 1 105 ? 4.572 4.419 -13.911 1.00 86.31 105 HIS A C 1
ATOM 802 O O . HIS A 1 105 ? 4.762 4.610 -15.114 1.00 86.31 105 HIS A O 1
ATOM 808 N N . ALA A 1 106 ? 4.030 5.354 -13.128 1.00 84.31 106 ALA A N 1
ATOM 809 C CA . ALA A 1 106 ? 3.735 6.705 -13.593 1.00 84.31 106 ALA A CA 1
ATOM 810 C C . ALA A 1 106 ? 4.984 7.326 -14.226 1.00 84.31 106 ALA A C 1
ATOM 812 O O . ALA A 1 106 ? 4.973 7.704 -15.394 1.00 84.31 106 ALA A O 1
ATOM 813 N N . TYR A 1 107 ? 6.097 7.342 -13.502 1.00 84.56 107 TYR A N 1
ATOM 814 C CA . TYR A 1 107 ? 7.346 7.899 -13.996 1.00 84.56 107 TYR A CA 1
ATOM 815 C C . TYR A 1 107 ? 7.848 7.212 -15.280 1.00 84.56 107 TYR A C 1
ATOM 817 O O . TYR A 1 107 ? 8.179 7.896 -16.248 1.00 84.56 107 TYR A O 1
ATOM 825 N N . GLY A 1 108 ? 7.859 5.876 -15.333 1.00 82.00 108 GLY A N 1
ATOM 826 C CA . GLY A 1 108 ? 8.287 5.109 -16.508 1.00 82.00 108 GLY A CA 1
ATOM 827 C C . GLY A 1 108 ? 7.428 5.389 -17.744 1.00 82.00 108 GLY A C 1
ATOM 828 O O . GLY A 1 108 ? 7.952 5.652 -18.828 1.00 82.00 108 GLY A O 1
ATOM 829 N N . THR A 1 109 ? 6.107 5.435 -17.585 1.00 79.81 109 THR A N 1
ATOM 830 C CA . THR A 1 109 ? 5.203 5.752 -18.701 1.00 79.81 109 THR A CA 1
ATOM 831 C C . THR A 1 109 ? 5.322 7.208 -19.165 1.00 79.81 109 THR A C 1
ATOM 833 O O . THR A 1 109 ? 5.346 7.461 -20.369 1.00 79.81 109 THR A O 1
ATOM 836 N N . TYR A 1 110 ? 5.454 8.175 -18.250 1.00 73.62 110 TYR A N 1
ATOM 837 C CA . TYR A 1 110 ? 5.495 9.602 -18.599 1.00 73.62 110 TYR A CA 1
ATOM 838 C C . TYR A 1 110 ? 6.853 10.089 -19.113 1.00 73.62 110 TYR A C 1
ATOM 840 O O . TYR A 1 110 ? 6.892 10.954 -19.986 1.00 73.62 110 TYR A O 1
ATOM 848 N N . PHE A 1 111 ? 7.962 9.572 -18.579 1.00 72.44 111 PHE A N 1
ATOM 849 C CA . PHE A 1 111 ? 9.304 10.085 -18.879 1.00 72.44 111 PHE A CA 1
ATOM 850 C C . PHE A 1 111 ? 10.133 9.155 -19.767 1.00 72.44 111 PHE A C 1
ATOM 852 O O . PHE A 1 111 ? 11.005 9.640 -20.483 1.00 72.44 111 PHE A O 1
ATOM 859 N N . MET A 1 112 ? 9.870 7.844 -19.753 1.00 70.69 112 MET A N 1
ATOM 860 C CA . MET A 1 112 ? 10.618 6.859 -20.551 1.00 70.69 112 MET A CA 1
ATOM 861 C C . MET A 1 112 ? 9.830 6.346 -21.768 1.00 70.69 112 MET A C 1
ATOM 863 O O . MET A 1 112 ? 10.381 5.594 -22.569 1.00 70.69 112 MET A O 1
ATOM 867 N N . GLY A 1 113 ? 8.562 6.749 -21.931 1.00 66.62 113 GLY A N 1
ATOM 868 C CA . GLY A 1 113 ? 7.712 6.329 -23.052 1.00 66.62 113 GLY A CA 1
ATOM 869 C C . GLY A 1 113 ? 7.363 4.838 -23.032 1.00 66.62 113 GLY A C 1
ATOM 870 O O . GLY A 1 113 ? 7.044 4.261 -24.073 1.00 66.62 113 GLY A O 1
ATOM 871 N N . GLU A 1 114 ? 7.454 4.198 -21.865 1.00 71.81 114 GLU A N 1
ATOM 872 C CA . GLU A 1 114 ? 7.105 2.790 -21.712 1.00 71.81 114 GLU A CA 1
ATOM 873 C C . GLU A 1 114 ? 5.593 2.600 -21.878 1.00 71.81 114 GLU A C 1
ATOM 875 O O . GLU A 1 114 ? 4.795 3.350 -21.318 1.00 71.81 114 GLU A O 1
ATOM 880 N N . LYS A 1 115 ? 5.196 1.597 -22.668 1.00 67.44 115 LYS A N 1
ATOM 881 C CA . LYS A 1 115 ? 3.793 1.212 -22.836 1.00 67.44 115 LYS A CA 1
ATOM 882 C C . LYS A 1 115 ? 3.483 0.075 -21.874 1.00 67.44 115 LYS A C 1
ATOM 884 O O . LYS A 1 115 ? 3.909 -1.054 -22.113 1.00 67.44 115 LYS A O 1
ATOM 889 N N . ASP A 1 116 ? 2.729 0.363 -20.822 1.00 72.25 116 ASP A N 1
ATOM 890 C CA . ASP A 1 116 ? 2.172 -0.657 -19.938 1.00 72.25 116 ASP A CA 1
ATOM 891 C C . ASP A 1 116 ? 0.645 -0.665 -20.070 1.00 72.25 116 ASP A C 1
ATOM 893 O O . ASP A 1 116 ? -0.054 0.211 -19.564 1.00 72.25 116 ASP A O 1
ATOM 897 N N . ARG A 1 117 ? 0.127 -1.699 -20.748 1.00 72.81 117 ARG A N 1
ATOM 898 C CA . ARG A 1 117 ? -1.311 -1.879 -21.005 1.00 72.81 117 ARG A CA 1
ATOM 899 C C . ARG A 1 117 ? -2.124 -1.972 -19.714 1.00 72.81 117 ARG A C 1
ATOM 901 O O . ARG A 1 117 ? -3.275 -1.541 -19.701 1.00 72.81 117 ARG A O 1
ATOM 908 N N . TRP A 1 118 ? -1.555 -2.552 -18.655 1.00 72.81 118 TRP A N 1
ATOM 909 C CA . TRP A 1 118 ? -2.235 -2.678 -17.368 1.00 72.81 118 TRP A CA 1
ATOM 910 C C . TRP A 1 118 ? -2.319 -1.322 -16.671 1.00 72.81 118 TRP A C 1
ATOM 912 O O . TRP A 1 118 ? -3.389 -0.937 -16.201 1.00 72.81 118 TRP A O 1
ATOM 922 N N . PHE A 1 119 ? -1.220 -0.566 -16.667 1.00 75.56 119 PHE A N 1
ATOM 923 C CA . PHE A 1 119 ? -1.184 0.762 -16.062 1.00 75.56 119 PHE A CA 1
ATOM 924 C C . PHE A 1 119 ? -2.061 1.773 -16.813 1.00 75.56 119 PHE A C 1
ATOM 926 O O . PHE A 1 119 ? -2.768 2.562 -16.184 1.00 75.56 119 PHE A O 1
ATOM 933 N N . ASP A 1 120 ? -2.078 1.714 -18.147 1.00 74.81 120 ASP A N 1
ATOM 934 C CA . ASP A 1 120 ? -2.944 2.547 -18.986 1.00 74.81 120 ASP A CA 1
ATOM 935 C C . ASP A 1 120 ? -4.430 2.251 -18.728 1.00 74.81 120 ASP A C 1
ATOM 937 O O . ASP A 1 120 ? -5.233 3.175 -18.579 1.00 74.81 120 ASP A O 1
ATOM 941 N N . TRP A 1 121 ? -4.796 0.970 -18.594 1.00 76.12 121 TRP A N 1
ATOM 942 C CA . TRP A 1 121 ? -6.152 0.564 -18.215 1.00 76.12 121 TRP A CA 1
ATOM 943 C C . TRP A 1 121 ? -6.524 1.040 -16.806 1.00 76.12 121 TRP A C 1
ATOM 945 O O . TRP A 1 121 ? -7.593 1.621 -16.611 1.00 76.12 121 TRP A O 1
ATOM 955 N N . ALA A 1 122 ? -5.635 0.838 -15.828 1.00 75.19 122 ALA A N 1
ATOM 956 C CA . ALA A 1 122 ? -5.864 1.256 -14.451 1.00 75.19 122 ALA A CA 1
ATOM 957 C C . ALA A 1 122 ? -6.078 2.772 -14.377 1.00 75.19 122 ALA A C 1
ATOM 959 O O . ALA A 1 122 ? -7.041 3.232 -13.771 1.00 75.19 122 ALA A O 1
ATOM 960 N N . ARG A 1 123 ? -5.260 3.562 -15.074 1.00 73.75 123 ARG A N 1
ATOM 961 C CA . ARG A 1 123 ? -5.413 5.019 -15.126 1.00 73.75 123 ARG A CA 1
ATOM 962 C C . ARG A 1 123 ? -6.720 5.467 -15.780 1.00 73.75 123 ARG A C 1
ATOM 964 O O . ARG A 1 123 ? -7.314 6.443 -15.335 1.00 73.75 123 ARG A O 1
ATOM 971 N N . ALA A 1 124 ? -7.181 4.772 -16.819 1.00 72.50 124 ALA A N 1
ATOM 972 C CA . ALA A 1 124 ? -8.448 5.101 -17.472 1.00 72.50 124 ALA A CA 1
ATOM 973 C C . ALA A 1 124 ? -9.659 4.923 -16.535 1.00 72.50 124 ALA A C 1
ATOM 975 O O . ALA A 1 124 ? -10.688 5.569 -16.724 1.00 72.50 124 ALA A O 1
ATOM 976 N N . ARG A 1 125 ? -9.542 4.055 -15.522 1.00 70.75 125 ARG A N 1
ATOM 977 C CA . ARG A 1 125 ? -10.610 3.751 -14.559 1.00 70.75 125 ARG A CA 1
ATOM 978 C C . ARG A 1 125 ? -10.455 4.500 -13.232 1.00 70.75 125 ARG A C 1
ATOM 980 O O . ARG A 1 125 ? -11.452 4.922 -12.654 1.00 70.75 125 ARG A O 1
ATOM 987 N N . PHE A 1 126 ? -9.227 4.654 -12.745 1.00 73.50 126 PHE A N 1
ATOM 988 C CA . PHE A 1 126 ? -8.919 5.222 -11.437 1.00 73.50 126 PHE A CA 1
ATOM 989 C C . PHE A 1 126 ? -8.489 6.681 -11.566 1.00 73.50 126 PHE A C 1
ATOM 991 O O . PHE A 1 126 ? -7.384 6.994 -12.007 1.00 73.50 126 PHE A O 1
ATOM 998 N N . ARG A 1 127 ? -9.380 7.577 -11.139 1.00 81.25 127 ARG A N 1
ATOM 999 C CA . ARG A 1 127 ? -9.103 9.016 -11.024 1.00 81.25 127 ARG A CA 1
ATOM 1000 C C . ARG A 1 127 ? -8.661 9.387 -9.604 1.00 81.25 127 ARG A C 1
ATOM 1002 O O . ARG A 1 127 ? -8.951 8.642 -8.666 1.00 81.25 127 ARG A O 1
ATOM 1009 N N . LEU A 1 128 ? -8.024 10.552 -9.452 1.00 86.31 128 LEU A N 1
ATOM 1010 C CA . LEU A 1 128 ? -7.589 11.113 -8.164 1.00 86.31 128 LEU A CA 1
ATOM 1011 C C . LEU A 1 128 ? -8.710 11.072 -7.114 1.00 86.31 128 LEU A C 1
ATOM 1013 O O . LEU A 1 128 ? -8.478 10.676 -5.976 1.00 8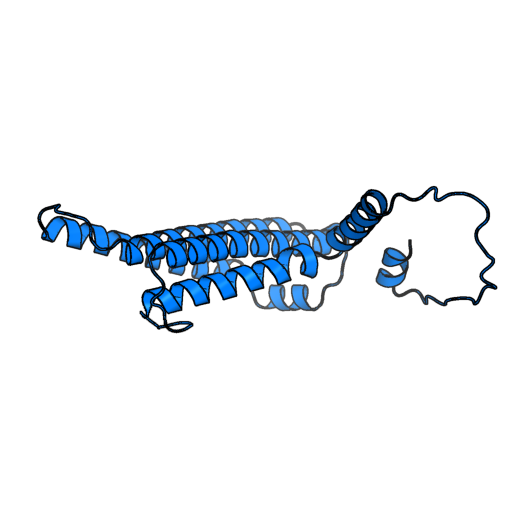6.31 128 LEU A O 1
ATOM 1017 N N . GLU A 1 129 ? -9.934 11.406 -7.517 1.00 91.00 129 GLU A N 1
ATOM 1018 C CA . GLU A 1 129 ? -11.117 11.463 -6.660 1.00 91.00 129 GLU A CA 1
ATOM 1019 C C . GLU A 1 129 ? -11.415 10.115 -5.990 1.00 91.00 129 GLU A C 1
ATOM 1021 O O . GLU A 1 129 ? -11.825 10.089 -4.835 1.00 91.00 129 GLU A O 1
ATOM 1026 N N . HIS A 1 130 ? -11.145 8.992 -6.664 1.00 90.81 130 HIS A N 1
ATOM 1027 C CA . HIS A 1 130 ? -11.346 7.657 -6.090 1.00 90.81 130 HIS A CA 1
ATOM 1028 C C . HIS A 1 130 ? -10.324 7.363 -4.990 1.00 90.81 130 HIS A C 1
ATOM 1030 O O . HIS A 1 130 ? -10.677 6.812 -3.950 1.00 90.81 130 HIS A O 1
ATOM 1036 N N . GLY A 1 131 ? -9.064 7.751 -5.209 1.00 92.25 131 GLY A N 1
ATOM 1037 C CA . GLY A 1 131 ? -8.006 7.617 -4.212 1.00 92.25 131 GLY A CA 1
ATOM 1038 C C . GLY A 1 131 ? -8.259 8.504 -2.993 1.00 92.25 131 GLY A C 1
ATOM 1039 O O . GLY A 1 131 ? -8.147 8.042 -1.860 1.00 92.25 131 GLY A O 1
ATOM 1040 N N . LEU A 1 132 ? -8.692 9.749 -3.215 1.00 95.31 132 LEU A N 1
ATOM 1041 C CA . LEU A 1 132 ? -9.072 10.668 -2.140 1.00 95.31 132 LEU A CA 1
ATOM 1042 C C . LEU A 1 132 ? -10.272 10.154 -1.347 1.00 95.31 132 LEU A C 1
ATOM 1044 O O . LEU A 1 132 ? -10.227 10.168 -0.121 1.00 95.31 132 LEU A O 1
ATOM 1048 N N . LEU A 1 133 ? -11.311 9.662 -2.026 1.00 96.69 133 LEU A N 1
ATOM 1049 C CA . LEU A 1 133 ? -12.487 9.098 -1.369 1.00 96.69 133 LEU A CA 1
ATOM 1050 C C . LEU A 1 133 ? -12.109 7.879 -0.519 1.00 96.69 133 LEU A C 1
ATOM 1052 O O . LEU A 1 133 ? -12.472 7.821 0.651 1.00 96.69 133 LEU A O 1
ATOM 1056 N N . LEU A 1 134 ? -11.344 6.934 -1.075 1.00 96.38 134 LEU A N 1
ATOM 1057 C CA . LEU A 1 134 ? -10.890 5.749 -0.346 1.00 96.38 134 LEU A CA 1
ATOM 1058 C C . LEU A 1 134 ? -10.046 6.132 0.877 1.00 96.38 134 LEU A C 1
ATOM 1060 O O . LEU A 1 134 ? -10.304 5.656 1.981 1.00 96.38 134 LEU A O 1
ATOM 1064 N N . GLY A 1 135 ? -9.059 7.009 0.692 1.00 96.88 135 GLY A N 1
ATOM 1065 C CA . GLY A 1 135 ? -8.186 7.455 1.773 1.00 96.88 135 GLY A CA 1
ATOM 1066 C C . GLY A 1 135 ? -8.939 8.225 2.863 1.00 96.88 135 GLY A C 1
ATOM 1067 O O . GLY A 1 135 ? -8.701 7.997 4.051 1.00 96.88 135 GLY A O 1
ATOM 1068 N N . ALA A 1 136 ? -9.901 9.071 2.485 1.00 97.81 136 ALA A N 1
ATOM 1069 C CA . ALA A 1 136 ? -10.770 9.778 3.421 1.00 97.81 136 ALA A CA 1
ATOM 1070 C C . ALA A 1 136 ? -11.660 8.810 4.210 1.00 97.81 136 ALA A C 1
ATOM 1072 O O . ALA A 1 136 ? -11.715 8.910 5.432 1.00 97.81 136 ALA A O 1
ATOM 1073 N N . LEU A 1 137 ? -12.300 7.840 3.548 1.00 98.31 137 LEU A N 1
ATOM 1074 C CA . LEU A 1 137 ? -13.140 6.839 4.212 1.00 98.31 137 LEU A CA 1
ATOM 1075 C C . LEU A 1 137 ? -12.345 6.006 5.224 1.00 98.31 137 LEU A C 1
ATOM 1077 O O . LEU A 1 137 ? -12.793 5.842 6.356 1.00 98.31 137 LEU A O 1
ATOM 1081 N N . LEU A 1 138 ? -11.151 5.532 4.854 1.00 98.12 138 LEU A N 1
ATOM 1082 C CA . LEU A 1 138 ? -10.269 4.792 5.764 1.00 98.12 138 LEU A CA 1
ATOM 1083 C C . LEU A 1 138 ? -9.846 5.647 6.965 1.00 98.12 138 LEU A C 1
ATOM 1085 O O . LEU A 1 138 ? -9.912 5.190 8.106 1.00 98.12 138 LEU A O 1
ATOM 1089 N N . THR A 1 139 ? -9.465 6.902 6.718 1.00 98.31 139 THR A N 1
ATOM 1090 C CA . THR A 1 139 ? -9.046 7.833 7.775 1.00 98.31 139 THR A CA 1
ATOM 1091 C C . THR A 1 139 ? -10.191 8.132 8.737 1.00 98.31 139 THR A C 1
ATOM 1093 O O . THR A 1 139 ? -10.015 8.040 9.950 1.00 98.31 139 THR A O 1
ATOM 1096 N N . LEU A 1 140 ? -11.381 8.439 8.215 1.00 98.44 140 LEU A N 1
ATOM 1097 C CA . LEU A 1 140 ? -12.569 8.720 9.020 1.00 98.44 140 LEU A CA 1
ATOM 1098 C C . LEU A 1 140 ? -13.014 7.494 9.821 1.00 98.44 140 LEU A C 1
ATOM 1100 O O . LEU A 1 140 ? -13.336 7.633 10.997 1.00 98.44 140 LEU A O 1
ATOM 1104 N N . ALA A 1 141 ? -12.978 6.296 9.230 1.00 98.25 141 ALA A N 1
ATOM 1105 C CA . ALA A 1 141 ? -13.281 5.057 9.942 1.00 98.25 141 ALA A CA 1
ATOM 1106 C C . ALA A 1 141 ? -12.304 4.818 11.105 1.00 98.25 141 ALA A C 1
ATOM 1108 O O . ALA A 1 141 ? -12.729 4.524 12.222 1.00 98.25 141 ALA A O 1
ATOM 1109 N N . GLY A 1 142 ? -11.000 5.001 10.873 1.00 97.81 142 GLY A N 1
ATOM 1110 C CA . GLY A 1 142 ? -9.989 4.887 11.923 1.00 97.81 142 GLY A CA 1
ATOM 1111 C C . GLY A 1 142 ? -10.165 5.927 13.035 1.00 97.81 142 GLY A C 1
ATOM 1112 O O . GLY A 1 142 ? -10.109 5.578 14.213 1.00 97.81 142 GLY A O 1
ATOM 1113 N N . LEU A 1 143 ? -10.455 7.185 12.685 1.00 98.19 143 LEU A N 1
ATOM 1114 C CA . LEU A 1 143 ? -10.741 8.247 13.657 1.00 98.19 143 LEU A CA 1
ATOM 1115 C C . LEU A 1 143 ? -12.016 7.975 14.462 1.00 98.19 143 LEU A C 1
ATOM 1117 O O . LEU A 1 143 ? -12.026 8.222 15.664 1.00 98.19 143 LEU A O 1
ATOM 1121 N N . ALA A 1 144 ? -13.064 7.435 13.837 1.00 98.00 144 ALA A N 1
ATOM 1122 C CA . ALA A 1 144 ? -14.293 7.058 14.529 1.00 98.00 144 ALA A CA 1
ATOM 1123 C C . ALA A 1 144 ? -14.042 5.950 15.564 1.00 98.00 144 ALA A C 1
ATOM 1125 O O . ALA A 1 144 ? -14.512 6.053 16.696 1.00 98.00 144 ALA A O 1
ATOM 1126 N N . ILE A 1 145 ? -13.247 4.930 15.215 1.00 97.00 145 ILE A N 1
ATOM 1127 C CA . ILE A 1 145 ? -12.845 3.875 16.159 1.00 97.00 145 ILE A CA 1
ATOM 1128 C C . ILE A 1 145 ? -12.010 4.472 17.299 1.00 97.00 145 ILE A C 1
ATOM 1130 O O . ILE A 1 145 ? -12.284 4.196 18.464 1.00 97.00 145 ILE A O 1
ATOM 1134 N N . ALA A 1 146 ? -11.027 5.322 16.991 1.00 95.31 146 ALA A N 1
ATOM 1135 C CA . ALA A 1 146 ? -10.205 5.975 18.009 1.00 95.31 146 ALA A CA 1
ATOM 1136 C C . ALA A 1 146 ? -11.048 6.841 18.963 1.00 95.31 146 ALA A C 1
ATOM 1138 O O . ALA A 1 146 ? -10.872 6.769 20.178 1.00 95.31 146 ALA A O 1
ATOM 1139 N N . ALA A 1 147 ? -12.001 7.611 18.434 1.00 95.88 147 ALA A N 1
ATOM 1140 C CA . ALA A 1 147 ? -12.925 8.408 19.233 1.00 95.88 147 ALA A CA 1
ATOM 1141 C C . ALA A 1 147 ? -13.799 7.525 20.136 1.00 95.88 147 ALA A C 1
ATOM 1143 O O . ALA A 1 147 ? -13.936 7.821 21.321 1.00 95.88 147 ALA A O 1
ATOM 1144 N N . ALA A 1 148 ? -14.323 6.410 19.620 1.00 94.75 148 ALA A N 1
ATOM 1145 C CA . ALA A 1 148 ? -15.097 5.455 20.411 1.00 94.75 148 ALA A CA 1
ATOM 1146 C C . ALA A 1 148 ? -14.277 4.855 21.569 1.00 94.75 148 ALA A C 1
ATOM 1148 O O . ALA A 1 148 ? -14.790 4.725 22.682 1.00 94.75 148 ALA A O 1
ATOM 1149 N N . ILE A 1 149 ? -12.991 4.553 21.348 1.00 93.44 149 ILE A N 1
ATOM 1150 C CA . ILE A 1 149 ? -12.071 4.095 22.404 1.00 93.44 149 ILE A CA 1
ATOM 1151 C C . ILE A 1 149 ? -11.909 5.168 23.489 1.00 93.44 149 ILE A C 1
ATOM 1153 O O . ILE A 1 149 ? -11.951 4.856 24.676 1.00 93.44 149 ILE A O 1
ATOM 1157 N N . VAL A 1 150 ? -11.753 6.437 23.106 1.00 91.75 150 VAL A N 1
ATOM 1158 C CA . VAL A 1 150 ? -11.604 7.545 24.066 1.00 91.75 150 VAL A CA 1
ATOM 1159 C C . VAL A 1 150 ? -12.887 7.770 24.870 1.00 91.75 150 VAL A C 1
ATOM 1161 O O . VAL A 1 150 ? -12.815 7.931 26.087 1.00 91.75 150 VAL A O 1
ATOM 1164 N N . VAL A 1 151 ? -14.056 7.741 24.223 1.00 92.44 151 VAL A N 1
ATOM 1165 C CA . VAL A 1 151 ? -15.358 7.900 24.895 1.00 92.44 151 VAL A CA 1
ATOM 1166 C C . VAL A 1 151 ? -15.592 6.771 25.896 1.00 92.44 151 VAL A C 1
ATOM 1168 O O . VAL A 1 151 ? -15.849 7.034 27.068 1.00 92.44 151 VAL A O 1
ATOM 1171 N N . THR A 1 152 ? -15.414 5.517 25.476 1.00 89.12 152 THR A N 1
ATOM 1172 C CA . THR A 1 152 ? -15.578 4.355 26.367 1.00 89.12 152 THR A CA 1
ATOM 1173 C C . THR A 1 152 ? -14.575 4.349 27.518 1.00 89.12 152 THR A C 1
ATOM 1175 O O . THR A 1 152 ? -14.892 3.905 28.622 1.00 89.12 152 THR A O 1
ATOM 1178 N N . TRP A 1 153 ? -13.366 4.865 27.303 1.00 91.56 153 TRP A N 1
ATOM 1179 C CA . TRP A 1 153 ? -12.381 5.038 28.366 1.00 91.56 153 TRP A CA 1
ATOM 1180 C C . TRP A 1 153 ? -12.799 6.100 29.390 1.00 91.56 153 TRP A C 1
ATOM 1182 O O . TRP A 1 153 ? -12.665 5.870 30.595 1.00 91.56 153 TRP A O 1
ATOM 1192 N N . ALA A 1 154 ? -13.351 7.224 28.926 1.00 89.19 154 ALA A N 1
ATOM 1193 C CA . ALA A 1 154 ? -13.871 8.281 29.788 1.00 89.19 154 ALA A CA 1
ATOM 1194 C C . ALA A 1 154 ? -15.077 7.801 30.617 1.00 89.19 154 ALA A C 1
ATOM 1196 O O . ALA A 1 154 ? -15.116 8.021 31.826 1.00 89.19 154 ALA A O 1
ATOM 1197 N N . GLU A 1 155 ? -16.014 7.072 30.003 1.00 89.62 155 GLU A N 1
ATOM 1198 C CA . GLU A 1 155 ? -17.181 6.489 30.686 1.00 89.62 155 GLU A CA 1
ATOM 1199 C C . GLU A 1 155 ? -16.790 5.476 31.771 1.00 89.62 155 GLU A C 1
ATOM 1201 O O . GLU A 1 155 ? -17.450 5.374 32.803 1.00 89.62 155 GLU A O 1
ATOM 1206 N N . ARG A 1 156 ? -15.681 4.752 31.579 1.00 87.44 156 ARG A N 1
ATOM 1207 C CA . ARG A 1 156 ? -15.131 3.800 32.559 1.00 87.44 156 ARG A CA 1
ATOM 1208 C C . ARG A 1 156 ? -14.265 4.469 33.637 1.00 87.44 156 ARG A C 1
ATOM 1210 O O . ARG A 1 156 ? -13.514 3.782 34.329 1.00 87.44 156 ARG A O 1
ATOM 1217 N N . GLY A 1 157 ? -14.342 5.794 33.777 1.00 86.00 157 GLY A N 1
ATOM 1218 C CA . GLY A 1 157 ? -13.649 6.549 34.822 1.00 86.00 157 GLY A CA 1
ATOM 1219 C C . GLY A 1 157 ? -12.135 6.627 34.630 1.00 86.00 157 GLY A C 1
ATOM 1220 O O . GLY A 1 157 ? -11.405 6.685 35.616 1.00 86.00 157 GLY A O 1
ATOM 1221 N N . PHE A 1 158 ? -11.657 6.592 33.381 1.00 82.19 158 PHE A N 1
ATOM 1222 C CA . PHE A 1 158 ? -10.230 6.649 33.034 1.00 82.19 158 PHE A CA 1
ATOM 1223 C C . PHE A 1 158 ? -9.384 5.515 33.638 1.00 82.19 158 PHE A C 1
ATOM 1225 O O . PHE A 1 158 ? -8.187 5.670 33.879 1.00 82.19 158 PHE A O 1
ATOM 1232 N N . GLY A 1 159 ? -10.000 4.350 33.863 1.00 77.50 159 GLY A N 1
ATOM 1233 C CA . GLY A 1 159 ? -9.310 3.140 34.307 1.00 77.50 159 GLY A CA 1
ATOM 1234 C C . GLY A 1 159 ? -8.361 2.551 33.252 1.00 77.50 159 GLY A C 1
ATOM 1235 O O . GLY A 1 159 ? -7.912 3.213 32.316 1.00 77.50 159 GLY A O 1
ATOM 1236 N N . ARG A 1 160 ? -8.041 1.259 33.371 1.00 77.75 160 ARG A N 1
ATOM 1237 C CA . ARG A 1 160 ? -7.123 0.588 32.436 1.00 77.75 160 ARG A CA 1
ATOM 1238 C C . ARG A 1 160 ? -7.735 0.497 31.030 1.00 77.75 160 ARG A C 1
ATOM 1240 O O . ARG A 1 160 ? -8.812 -0.075 30.865 1.00 77.75 160 ARG A O 1
ATOM 1247 N N . LEU A 1 161 ? -7.041 1.029 30.020 1.00 74.75 161 LEU A N 1
ATOM 1248 C CA . LEU A 1 161 ? -7.476 0.974 28.621 1.00 74.75 161 LEU A CA 1
ATOM 1249 C C . LEU A 1 161 ? -7.361 -0.471 28.099 1.00 74.75 161 LEU A C 1
ATOM 1251 O O . LEU A 1 161 ? -6.260 -0.976 27.916 1.00 74.75 161 LEU A O 1
ATOM 1255 N N . GLY A 1 162 ? -8.494 -1.153 27.912 1.00 77.06 162 GLY A N 1
ATOM 1256 C CA . GLY A 1 162 ? -8.542 -2.566 27.497 1.00 77.06 162 GLY A CA 1
ATOM 1257 C C . GLY A 1 162 ? -8.653 -2.803 25.986 1.00 77.06 162 GLY A C 1
ATOM 1258 O O . GLY A 1 162 ? -8.646 -3.950 25.551 1.00 77.06 162 GLY A O 1
ATOM 1259 N N . GLU A 1 163 ? -8.753 -1.743 25.182 1.00 85.44 163 GLU A N 1
ATOM 1260 C CA . GLU A 1 163 ? -9.097 -1.814 23.751 1.00 85.44 163 GLU A CA 1
ATOM 1261 C C . GLU A 1 163 ? -7.860 -1.788 22.830 1.00 85.44 163 GLU A C 1
ATOM 1263 O O . GLU A 1 163 ? -7.842 -1.144 21.781 1.00 85.44 163 GLU A O 1
ATOM 1268 N N . GLU A 1 164 ? -6.791 -2.494 23.212 1.00 90.19 164 GLU A N 1
ATOM 1269 C CA . GLU A 1 164 ? -5.496 -2.485 22.507 1.00 90.19 164 GLU A CA 1
ATOM 1270 C C . GLU A 1 164 ? -5.617 -2.944 21.042 1.00 90.19 164 GLU A C 1
ATOM 1272 O O . GLU A 1 164 ? -4.992 -2.376 20.145 1.00 90.19 164 GLU A O 1
ATOM 1277 N N . ARG A 1 165 ? -6.463 -3.948 20.772 1.00 92.50 165 ARG A N 1
ATOM 1278 C CA . ARG A 1 165 ? -6.674 -4.485 19.416 1.00 92.50 165 ARG A CA 1
ATOM 1279 C C . ARG A 1 165 ? -7.331 -3.458 18.493 1.00 92.50 165 ARG A C 1
ATOM 1281 O O . ARG A 1 165 ? -6.897 -3.278 17.355 1.00 92.50 165 ARG A O 1
ATOM 1288 N N . LEU A 1 166 ? -8.354 -2.765 18.995 1.00 93.12 166 LEU A N 1
ATOM 1289 C CA . LEU A 1 166 ? -9.046 -1.717 18.249 1.00 93.12 166 LEU A CA 1
ATOM 1290 C C . LEU A 1 166 ? -8.162 -0.483 18.074 1.00 93.12 166 LEU A C 1
ATOM 1292 O O . LEU A 1 166 ? -8.208 0.136 17.015 1.00 93.12 166 LEU A O 1
ATOM 1296 N N . ALA A 1 167 ? -7.306 -0.167 19.049 1.00 95.12 167 ALA A N 1
ATOM 1297 C CA . ALA A 1 167 ? -6.340 0.921 18.928 1.00 95.12 167 ALA A CA 1
ATOM 1298 C C . ALA A 1 167 ? -5.338 0.668 17.788 1.00 95.12 167 ALA A C 1
ATOM 1300 O O . ALA A 1 167 ? -5.101 1.558 16.970 1.00 95.12 167 ALA A O 1
ATOM 1301 N N . VAL A 1 168 ? -4.800 -0.555 17.675 1.00 96.81 168 VAL A N 1
ATOM 1302 C CA . VAL A 1 168 ? -3.909 -0.930 16.561 1.00 96.81 168 VAL A CA 1
ATOM 1303 C C . VAL A 1 168 ? -4.646 -0.854 15.222 1.00 96.81 168 VAL A C 1
ATOM 1305 O O . VAL A 1 168 ? -4.103 -0.302 14.263 1.00 96.81 168 VAL A O 1
ATOM 1308 N N . LEU A 1 169 ? -5.885 -1.348 15.141 1.00 97.12 169 LEU A N 1
ATOM 1309 C CA . LEU A 1 169 ? -6.701 -1.247 13.926 1.00 97.12 169 LEU A CA 1
ATOM 1310 C C . LEU A 1 169 ? -6.954 0.216 13.529 1.00 97.12 169 LEU A C 1
ATOM 1312 O O . LEU A 1 169 ? -6.731 0.578 12.375 1.00 97.12 169 LEU A O 1
ATOM 1316 N N . ALA A 1 170 ? -7.372 1.054 14.479 1.00 97.62 170 ALA A N 1
ATOM 1317 C CA . ALA A 1 170 ? -7.642 2.472 14.263 1.00 97.62 170 ALA A CA 1
ATOM 1318 C C . ALA A 1 170 ? -6.402 3.202 13.735 1.00 97.62 170 ALA A C 1
ATOM 1320 O O . ALA A 1 170 ? -6.471 3.864 12.699 1.00 97.62 170 ALA A O 1
ATOM 1321 N N . ALA A 1 171 ? -5.254 3.015 14.394 1.00 98.00 171 ALA A N 1
ATOM 1322 C CA . ALA A 1 171 ? -3.984 3.586 13.960 1.00 98.00 171 ALA A CA 1
ATOM 1323 C C . ALA A 1 171 ? -3.617 3.133 12.538 1.00 98.00 171 ALA A C 1
ATOM 1325 O O . ALA A 1 171 ? -3.264 3.959 11.700 1.00 98.00 171 ALA A O 1
ATOM 1326 N N . THR A 1 172 ? -3.778 1.840 12.240 1.00 98.25 172 THR A N 1
ATOM 1327 C CA . THR A 1 172 ? -3.487 1.272 10.914 1.00 98.25 172 THR A CA 1
ATOM 1328 C C . THR A 1 172 ? -4.355 1.902 9.826 1.00 98.25 172 THR A C 1
ATOM 1330 O O . THR A 1 172 ? -3.833 2.315 8.792 1.00 98.25 172 THR A O 1
ATOM 1333 N N . LEU A 1 173 ? -5.667 2.019 10.060 1.00 98.38 173 LEU A N 1
ATOM 1334 C CA . LEU A 1 173 ? -6.610 2.619 9.111 1.00 98.38 173 LEU A CA 1
ATOM 1335 C C . LEU A 1 173 ? -6.300 4.095 8.850 1.00 98.38 173 LEU A C 1
ATOM 1337 O O . LEU A 1 173 ? -6.291 4.513 7.694 1.00 98.38 173 LEU A O 1
ATOM 1341 N N . VAL A 1 174 ? -5.988 4.866 9.897 1.00 98.62 174 VAL A N 1
ATOM 1342 C CA . VAL A 1 174 ? -5.579 6.272 9.756 1.00 98.62 174 VAL A CA 1
ATOM 1343 C C . VAL A 1 174 ? -4.280 6.382 8.959 1.00 98.62 174 VAL A C 1
ATOM 1345 O O . VAL A 1 174 ? -4.206 7.170 8.019 1.00 98.62 174 VAL A O 1
ATOM 1348 N N . THR A 1 175 ? -3.260 5.582 9.285 1.00 98.62 175 THR A N 1
ATOM 1349 C CA . THR A 1 175 ? -1.972 5.613 8.576 1.00 98.62 175 THR A CA 1
ATOM 1350 C C . THR A 1 175 ? -2.129 5.254 7.100 1.00 98.62 175 THR A C 1
ATOM 1352 O O . THR A 1 175 ? -1.668 6.008 6.243 1.00 98.62 175 THR A O 1
ATOM 1355 N N . ILE A 1 176 ? -2.808 4.147 6.785 1.00 98.50 176 ILE A N 1
ATOM 1356 C CA . ILE A 1 176 ? -3.053 3.719 5.401 1.00 98.50 176 ILE A CA 1
ATOM 1357 C C . ILE A 1 176 ? -3.911 4.754 4.666 1.00 98.50 176 ILE A C 1
ATOM 1359 O O . ILE A 1 176 ? -3.591 5.118 3.537 1.00 98.50 176 ILE A O 1
ATOM 1363 N N . GLY A 1 177 ? -4.964 5.271 5.302 1.00 98.12 177 GLY A N 1
ATOM 1364 C CA . GLY A 1 177 ? -5.839 6.288 4.723 1.00 98.12 177 GLY A CA 1
ATOM 1365 C C . GLY A 1 177 ? -5.074 7.543 4.302 1.00 98.12 177 GLY A C 1
ATOM 1366 O O . GLY A 1 177 ? -5.163 7.959 3.145 1.00 98.12 177 GLY A O 1
ATOM 1367 N N . LEU A 1 178 ? -4.240 8.089 5.192 1.00 98.31 178 LEU A N 1
ATOM 1368 C CA . LEU A 1 178 ? -3.382 9.235 4.885 1.00 98.31 178 LEU A CA 1
ATOM 1369 C C . LEU A 1 178 ? -2.366 8.913 3.781 1.00 98.31 178 LEU A C 1
ATOM 1371 O O . LEU A 1 178 ? -2.210 9.703 2.849 1.00 98.31 178 LEU A O 1
ATOM 1375 N N . GLN A 1 179 ? -1.707 7.750 3.836 1.00 98.00 179 GLN A N 1
ATOM 1376 C CA . GLN A 1 179 ? -0.779 7.317 2.786 1.00 98.00 179 GLN A CA 1
ATOM 1377 C C . GLN A 1 179 ? -1.460 7.265 1.415 1.00 98.00 179 GLN A C 1
ATOM 1379 O O . GLN A 1 179 ? -0.884 7.741 0.435 1.00 98.00 179 GLN A O 1
ATOM 1384 N N . VAL A 1 180 ? -2.684 6.738 1.334 1.00 97.19 180 VAL A N 1
ATOM 1385 C CA . VAL A 1 180 ? -3.468 6.673 0.094 1.00 97.19 180 VAL A CA 1
ATOM 1386 C C . VAL A 1 180 ? -3.795 8.076 -0.423 1.00 97.19 180 VAL A C 1
ATOM 1388 O O . VAL A 1 180 ? -3.607 8.327 -1.615 1.00 97.19 180 VAL A O 1
ATOM 1391 N N . VAL A 1 181 ? -4.206 9.010 0.443 1.00 97.00 181 VAL A N 1
ATOM 1392 C CA . VAL A 1 181 ? -4.470 10.411 0.058 1.00 97.00 181 VAL A CA 1
ATOM 1393 C C . VAL A 1 181 ? -3.226 11.054 -0.560 1.00 97.00 181 VAL A C 1
ATOM 1395 O O . VAL A 1 181 ? -3.269 11.514 -1.704 1.00 97.00 181 VAL A O 1
ATOM 1398 N N . PHE A 1 182 ? -2.099 11.050 0.155 1.00 96.50 182 PHE A N 1
ATOM 1399 C CA . PHE A 1 182 ? -0.872 11.703 -0.314 1.00 96.50 182 PHE A CA 1
ATOM 1400 C C . PHE A 1 182 ? -0.282 11.028 -1.555 1.00 96.50 182 PHE A C 1
ATOM 1402 O O . PHE A 1 182 ? 0.169 11.712 -2.475 1.00 96.50 182 PHE A O 1
ATOM 1409 N N . SER A 1 183 ? -0.336 9.698 -1.631 1.00 94.88 183 SER A N 1
ATOM 1410 C CA . SER A 1 183 ? 0.134 8.957 -2.807 1.00 94.88 183 SER A CA 1
ATOM 1411 C C . SER A 1 183 ? -0.724 9.242 -4.038 1.00 94.88 183 SER A C 1
ATOM 1413 O O . SER A 1 183 ? -0.196 9.350 -5.143 1.00 94.88 183 SER A O 1
ATOM 1415 N N . SER A 1 184 ? -2.035 9.427 -3.858 1.00 93.38 184 SER A N 1
ATOM 1416 C CA . SER A 1 184 ? -2.943 9.795 -4.949 1.00 93.38 184 SER A CA 1
ATOM 1417 C C . SER A 1 184 ? -2.626 11.188 -5.495 1.00 93.38 184 SER A C 1
ATOM 1419 O O . SER A 1 184 ? -2.549 11.363 -6.712 1.00 93.38 184 SER A O 1
ATOM 1421 N N . PHE A 1 185 ? -2.353 12.166 -4.620 1.00 93.50 185 PHE A N 1
ATOM 1422 C CA . PHE A 1 185 ? -1.873 13.485 -5.045 1.00 93.50 185 PHE A CA 1
ATOM 1423 C C . PHE A 1 185 ? -0.544 13.399 -5.798 1.00 93.50 185 PHE A C 1
ATOM 1425 O O . PHE A 1 185 ? -0.416 13.988 -6.871 1.00 93.50 185 PHE A O 1
ATOM 1432 N N . LEU A 1 186 ? 0.426 12.635 -5.286 1.00 92.25 186 LEU A N 1
ATOM 1433 C CA . LEU A 1 186 ? 1.725 12.464 -5.938 1.00 92.25 186 LEU A CA 1
ATOM 1434 C C . LEU A 1 186 ? 1.582 11.859 -7.343 1.00 92.25 186 LEU A C 1
ATOM 1436 O O . LEU A 1 186 ? 2.173 12.364 -8.298 1.00 92.25 186 LEU A O 1
ATOM 1440 N N . LEU A 1 187 ? 0.748 10.827 -7.492 1.00 88.69 187 LEU A N 1
ATOM 1441 C CA . LEU A 1 187 ? 0.428 10.230 -8.791 1.00 88.69 187 LEU A CA 1
ATOM 1442 C C . LEU A 1 187 ? -0.230 11.229 -9.745 1.00 88.69 187 LEU A C 1
ATOM 1444 O O . LEU A 1 187 ? 0.116 11.261 -10.928 1.00 88.69 187 LEU A O 1
ATOM 1448 N N . SER A 1 188 ? -1.146 12.058 -9.240 1.00 88.56 188 SER A N 1
ATOM 1449 C CA . SER A 1 188 ? -1.781 13.112 -10.031 1.00 88.56 188 SER A CA 1
ATOM 1450 C C . SER A 1 188 ? -0.758 14.135 -10.521 1.00 88.56 188 SER A C 1
ATOM 1452 O O . SER A 1 188 ? -0.762 14.470 -11.702 1.00 88.56 188 SER A O 1
ATOM 1454 N N . ILE A 1 189 ? 0.153 14.589 -9.652 1.00 88.62 189 ILE A N 1
ATOM 1455 C CA . ILE A 1 189 ? 1.212 15.550 -10.003 1.00 88.62 189 ILE A CA 1
ATOM 1456 C C . ILE A 1 189 ? 2.116 14.988 -11.103 1.00 88.62 189 ILE A C 1
ATOM 1458 O O . ILE A 1 189 ? 2.396 15.681 -12.079 1.00 88.62 189 ILE A O 1
ATOM 1462 N N . LEU A 1 190 ? 2.522 13.718 -10.996 1.00 85.00 190 LEU A N 1
ATOM 1463 C CA . LEU A 1 190 ? 3.318 13.051 -12.033 1.00 85.00 190 LEU A CA 1
ATOM 1464 C C . LEU A 1 190 ? 2.592 13.000 -13.388 1.00 85.00 190 LEU A C 1
ATOM 1466 O O . LEU A 1 190 ? 3.248 13.003 -14.428 1.00 85.00 190 LEU A O 1
ATOM 1470 N N . GLY A 1 191 ? 1.256 12.981 -13.382 1.00 75.94 191 GLY A N 1
ATOM 1471 C CA . GLY A 1 191 ? 0.426 12.976 -14.585 1.00 75.94 191 GLY A CA 1
ATOM 1472 C C . GLY A 1 191 ? 0.124 14.335 -15.211 1.00 75.94 191 GLY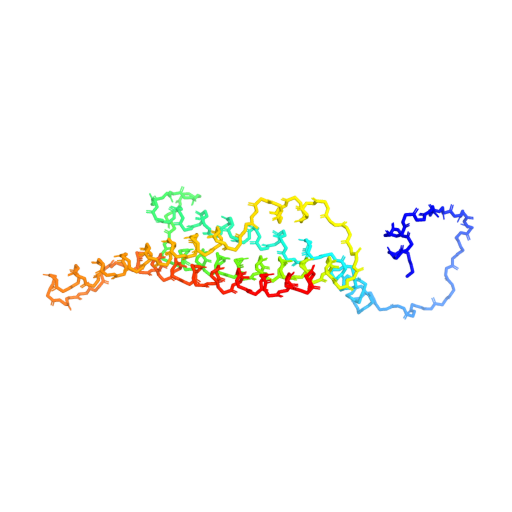 A C 1
ATOM 1473 O O . GLY A 1 191 ? -0.267 14.364 -16.377 1.00 75.94 191 GLY A O 1
ATOM 1474 N N . LEU A 1 192 ? 0.339 15.450 -14.501 1.00 74.19 192 LEU A N 1
ATOM 1475 C CA . LEU A 1 192 ? 0.037 16.802 -15.001 1.00 74.19 192 LEU A CA 1
ATOM 1476 C C . LEU A 1 192 ? 0.897 17.221 -16.201 1.00 74.19 192 LEU A C 1
ATOM 1478 O O . LEU A 1 192 ? 0.480 18.073 -16.975 1.00 74.19 192 LEU A O 1
ATOM 1482 N N . ARG A 1 193 ? 2.067 16.605 -16.417 1.00 59.78 193 ARG A N 1
ATOM 1483 C CA . ARG A 1 193 ? 3.022 16.969 -17.487 1.00 59.78 193 ARG A CA 1
ATOM 1484 C C . ARG A 1 193 ? 2.536 16.662 -18.920 1.00 59.78 193 ARG A C 1
ATOM 1486 O O . ARG A 1 193 ? 3.348 16.605 -19.840 1.00 59.78 193 ARG A O 1
ATOM 1493 N N . ARG A 1 194 ? 1.246 16.384 -19.116 1.00 51.53 194 ARG A N 1
ATOM 1494 C CA . ARG A 1 194 ? 0.662 15.945 -20.392 1.00 51.53 194 ARG A CA 1
ATOM 1495 C C . ARG A 1 194 ? -0.525 16.789 -20.869 1.00 51.53 194 ARG A C 1
ATOM 1497 O O . ARG A 1 194 ? -1.205 16.353 -21.795 1.00 51.53 194 ARG A O 1
ATOM 1504 N N . GLN A 1 195 ? -0.762 17.949 -20.258 1.00 42.53 195 GLN A N 1
ATOM 1505 C CA . GLN A 1 195 ? -1.582 19.007 -20.852 1.00 42.53 195 GLN A CA 1
ATOM 1506 C C . GLN A 1 195 ? -0.687 20.158 -21.288 1.00 42.53 195 GLN A C 1
ATOM 1508 O O . GLN A 1 195 ? 0.193 20.537 -20.484 1.00 42.53 195 GLN A O 1
#

Sequence (195 aa):
MVIRAAKAGFRIEQLDIEYRPRRGESKLSTFRDGWRHLRFLLVHSPTYLFIVPGAAMVLAGALAMATVLAGLELFGRQWQLHALIAGSLAAVVGTQVLALGLCAHAYGTYFMGEKDRWFDWARARFRLEHGLLLGALLTLAGLAIAAAIVVTWAERGFGRLGEERLAVLAATLVTIGLQVVFSSFLLSILGLRRQ

pLDDT: mean 88.56, std 9.29, range [42.53, 98.62]

Radius of gyration: 23.67 Å; chains: 1; bounding box: 59×44×68 Å